Protein AF-A0A383DLW9-F1 (afdb_monomer)

Organism: NCBI:txid408172

Secondary structure (DSSP, 8-state):
----PPPPEEEEEEESS---STT-HHHHHHHHTTPEEEEEEE--HHHHTSTT--HHHHHHHHHHHHHHHHHSPTT---EEESS-HHHHHHHHTTTSEEEEEEEEPP---HHHHHHHHHHHHHHHTTTPEEEEEP-TTPPTT-S--TTHHHHHHHHHHSPP----GGGSEE--GGGSHHHHHH---HHHHHHHHHHHHTT--TTTT-----PPP---

Structure (mmCIF, N/CA/C/O backbone):
data_AF-A0A383DLW9-F1
#
_entry.id   AF-A0A383DLW9-F1
#
loop_
_atom_site.group_PDB
_atom_site.id
_atom_site.type_symbol
_atom_site.label_atom_id
_at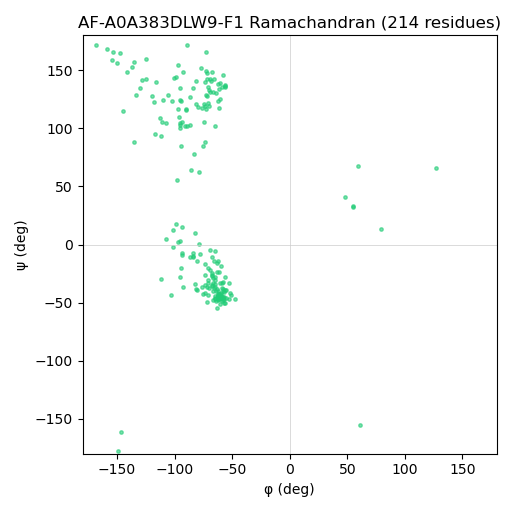om_site.label_alt_id
_atom_site.label_comp_id
_atom_site.label_asym_id
_atom_site.label_entity_id
_atom_site.label_seq_id
_atom_site.pdbx_PDB_ins_code
_atom_site.Cartn_x
_atom_site.Cartn_y
_atom_site.Cartn_z
_atom_site.occupancy
_atom_site.B_iso_or_equiv
_atom_site.auth_seq_id
_atom_site.auth_comp_id
_atom_site.auth_asym_id
_atom_site.auth_atom_id
_atom_site.pdbx_PDB_model_num
ATOM 1 N N . MET A 1 1 ? -1.779 -1.113 37.427 1.00 40.56 1 MET A N 1
ATOM 2 C CA . MET A 1 1 ? -1.472 -1.668 36.094 1.00 40.56 1 MET A CA 1
ATOM 3 C C . MET A 1 1 ? -2.713 -1.484 35.243 1.00 40.56 1 MET A C 1
ATOM 5 O O . MET A 1 1 ? -3.714 -2.126 35.525 1.00 40.56 1 MET A O 1
ATOM 9 N N . VAL A 1 2 ? -2.697 -0.532 34.311 1.00 44.38 2 VAL A N 1
ATOM 10 C CA . VAL A 1 2 ? -3.762 -0.416 33.305 1.00 44.38 2 VAL A CA 1
ATOM 11 C C . VAL A 1 2 ? -3.560 -1.592 32.345 1.00 44.38 2 VAL A C 1
ATOM 13 O O . VAL A 1 2 ? -2.418 -1.791 31.930 1.00 44.38 2 VAL A O 1
ATOM 16 N N . PRO A 1 3 ? -4.577 -2.418 32.050 1.00 47.62 3 PRO A N 1
ATOM 17 C CA . PRO A 1 3 ? -4.428 -3.446 31.033 1.00 47.62 3 PRO A CA 1
ATOM 18 C C . PRO A 1 3 ? -4.128 -2.749 29.706 1.00 47.62 3 PRO A C 1
ATOM 20 O O . PRO A 1 3 ? -4.918 -1.932 29.234 1.00 47.62 3 PRO A O 1
ATOM 23 N N . ASP A 1 4 ? -2.949 -3.028 29.157 1.00 62.44 4 ASP A N 1
ATOM 24 C CA . ASP A 1 4 ? -2.534 -2.552 27.844 1.00 62.44 4 ASP A CA 1
ATOM 25 C C . ASP A 1 4 ? -3.482 -3.217 26.840 1.00 62.44 4 ASP A C 1
ATOM 27 O O . ASP A 1 4 ? -3.421 -4.428 26.614 1.00 62.44 4 ASP A O 1
ATOM 31 N N . ASN A 1 5 ? -4.472 -2.465 26.357 1.00 65.25 5 ASN A N 1
ATOM 32 C CA . ASN A 1 5 ? -5.474 -3.010 25.452 1.00 65.25 5 ASN A CA 1
ATOM 33 C C . ASN A 1 5 ? -4.741 -3.474 24.181 1.00 65.25 5 ASN A C 1
ATOM 35 O O . ASN A 1 5 ? -4.023 -2.663 23.584 1.00 65.25 5 ASN A O 1
ATOM 39 N N . PRO A 1 6 ? -4.851 -4.750 23.768 1.00 84.50 6 PRO A N 1
ATOM 40 C CA . PRO A 1 6 ? -4.074 -5.250 22.644 1.00 84.50 6 PRO A CA 1
ATOM 41 C C . PRO A 1 6 ? -4.416 -4.458 21.381 1.00 84.50 6 PRO A C 1
ATOM 43 O O . PRO A 1 6 ? -5.581 -4.332 20.998 1.00 84.50 6 PRO A O 1
ATOM 46 N N . LYS A 1 7 ? -3.383 -3.901 20.740 1.00 93.19 7 LYS A N 1
ATO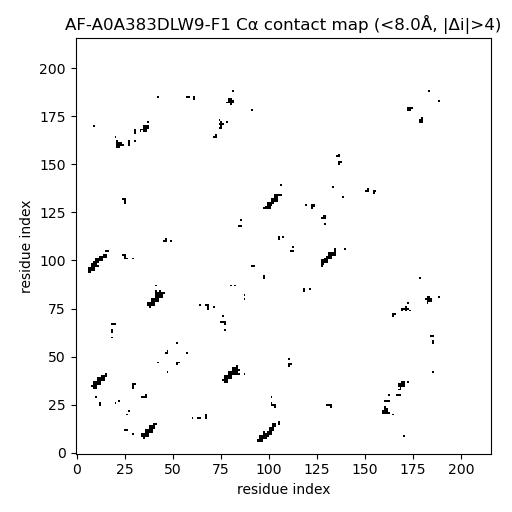M 47 C CA . LYS A 1 7 ? -3.534 -3.118 19.510 1.00 93.19 7 LYS A CA 1
ATOM 48 C C . LYS A 1 7 ? -4.190 -3.976 18.423 1.00 93.19 7 LYS A C 1
ATOM 50 O O . LYS A 1 7 ? -3.737 -5.110 18.221 1.00 93.19 7 LYS A O 1
ATOM 55 N N . PRO A 1 8 ? -5.180 -3.447 17.681 1.00 94.56 8 PRO A N 1
ATOM 56 C CA . PRO A 1 8 ? -5.823 -4.187 16.604 1.00 94.56 8 PRO A CA 1
ATOM 57 C C . PRO A 1 8 ? -4.791 -4.663 15.579 1.00 94.56 8 PRO A C 1
ATOM 59 O O . PRO A 1 8 ? -3.877 -3.924 15.201 1.00 94.56 8 PRO A O 1
ATOM 62 N N . SER A 1 9 ? -4.918 -5.921 15.158 1.00 97.44 9 SER A N 1
ATOM 63 C CA . SER A 1 9 ? -4.012 -6.521 14.181 1.00 97.44 9 SER A CA 1
ATOM 64 C C . SER A 1 9 ? -4.443 -6.182 12.760 1.00 97.44 9 SER A C 1
ATOM 66 O O . SER A 1 9 ? -5.634 -6.261 12.450 1.00 97.44 9 SER A O 1
ATOM 68 N N . ILE A 1 10 ? -3.481 -5.800 11.918 1.00 98.25 10 ILE A N 1
ATOM 69 C CA . ILE A 1 10 ? -3.711 -5.358 10.540 1.00 98.25 10 ILE A CA 1
ATOM 70 C C . ILE A 1 10 ? -2.692 -5.961 9.572 1.00 98.25 10 ILE A C 1
ATOM 72 O O . ILE A 1 10 ? -1.538 -6.206 9.928 1.00 98.25 10 ILE A O 1
ATOM 76 N N . THR A 1 11 ? -3.108 -6.101 8.319 1.00 98.75 11 THR A N 1
ATOM 77 C CA . THR A 1 11 ? -2.236 -6.287 7.164 1.00 98.75 11 THR A CA 1
ATOM 78 C C . THR A 1 11 ? -2.194 -5.002 6.355 1.00 98.75 11 THR A C 1
ATOM 80 O O . THR A 1 11 ? -3.231 -4.438 6.002 1.00 98.75 11 THR A O 1
ATOM 83 N N . ILE A 1 12 ? -0.984 -4.542 6.058 1.00 98.81 12 ILE A N 1
ATOM 84 C CA . ILE A 1 12 ? -0.783 -3.375 5.203 1.00 98.81 12 ILE A CA 1
ATOM 85 C C . ILE A 1 12 ? -0.754 -3.833 3.748 1.00 98.81 12 ILE A C 1
ATOM 87 O O . ILE A 1 12 ? 0.044 -4.703 3.396 1.00 98.81 12 ILE A O 1
ATOM 91 N N . ILE A 1 13 ? -1.584 -3.222 2.904 1.00 98.69 13 ILE A N 1
ATOM 92 C CA . ILE A 1 13 ? -1.430 -3.292 1.448 1.00 98.69 13 ILE A CA 1
ATOM 93 C C . ILE A 1 13 ? -0.567 -2.105 1.044 1.00 98.69 13 ILE A C 1
ATOM 95 O O . ILE A 1 13 ? -1.032 -0.967 1.030 1.00 98.69 13 ILE A O 1
ATOM 99 N N . TRP A 1 14 ? 0.711 -2.370 0.789 1.00 98.56 14 TRP A N 1
ATOM 100 C CA . TRP A 1 14 ? 1.679 -1.351 0.410 1.00 98.56 14 TRP A CA 1
ATOM 101 C C . TRP A 1 14 ? 1.650 -1.149 -1.104 1.00 98.56 14 TRP A C 1
ATOM 103 O O . TRP A 1 14 ? 2.203 -1.942 -1.874 1.00 98.56 14 TRP A O 1
ATOM 113 N N . PHE A 1 15 ? 1.001 -0.065 -1.521 1.00 98.00 15 PHE A N 1
ATOM 114 C CA . PHE A 1 15 ? 1.040 0.409 -2.894 1.00 98.00 15 PHE A CA 1
ATOM 115 C C . PHE A 1 15 ? 2.403 1.060 -3.143 1.00 98.00 15 PHE A C 1
ATOM 117 O O . PHE A 1 15 ? 2.791 2.005 -2.462 1.00 98.00 15 PHE A O 1
ATOM 124 N N . LYS A 1 16 ? 3.141 0.528 -4.119 1.00 94.50 16 LYS A N 1
ATOM 125 C CA . LYS A 1 16 ? 4.386 1.120 -4.651 1.00 94.50 16 LYS A CA 1
ATOM 126 C C . LYS A 1 16 ? 4.130 1.786 -6.001 1.00 94.50 16 LYS A C 1
ATOM 128 O O . LYS A 1 16 ? 4.607 2.876 -6.296 1.00 94.50 16 LYS A O 1
ATOM 133 N N . ARG A 1 17 ? 3.359 1.069 -6.817 1.00 87.81 17 ARG A N 1
ATOM 134 C CA . ARG A 1 17 ? 2.827 1.399 -8.140 1.00 87.81 17 ARG A CA 1
ATOM 135 C C . ARG A 1 17 ? 1.493 0.666 -8.282 1.00 87.81 17 ARG A C 1
ATOM 137 O O . ARG A 1 17 ? 1.105 -0.056 -7.366 1.00 87.81 17 ARG A O 1
ATOM 144 N N . ASP A 1 18 ? 0.873 0.797 -9.452 1.00 89.31 18 ASP A N 1
ATOM 145 C CA . ASP A 1 18 ? -0.326 0.042 -9.828 1.00 89.31 18 ASP A CA 1
ATOM 146 C C . ASP A 1 18 ? -1.500 0.287 -8.878 1.00 89.31 18 ASP A C 1
ATOM 148 O O . ASP A 1 18 ? -1.932 -0.565 -8.105 1.00 89.31 18 ASP A O 1
ATOM 152 N N . PHE A 1 19 ? -1.996 1.517 -8.927 1.00 93.31 19 PHE A N 1
ATOM 153 C CA . PHE A 1 19 ? -3.162 1.936 -8.175 1.00 93.31 19 PHE A CA 1
ATOM 154 C C . PHE A 1 19 ? -4.425 1.380 -8.842 1.00 93.31 19 PHE A C 1
ATOM 156 O O . PHE A 1 19 ? -5.103 2.074 -9.596 1.00 93.31 19 PHE A O 1
ATOM 163 N N . ARG A 1 20 ? -4.774 0.138 -8.498 1.00 94.31 20 ARG A N 1
ATOM 164 C CA . ARG A 1 20 ? -6.050 -0.488 -8.857 1.00 94.31 20 ARG A CA 1
ATOM 165 C C . ARG A 1 20 ? -6.603 -1.350 -7.726 1.00 94.31 20 ARG A C 1
ATOM 167 O O . ARG A 1 20 ? -5.858 -1.949 -6.958 1.00 94.31 20 ARG A O 1
ATOM 174 N N . LEU A 1 21 ? -7.931 -1.425 -7.649 1.00 94.88 21 LEU A N 1
ATOM 175 C CA . LEU A 1 21 ? -8.648 -2.305 -6.715 1.00 94.88 21 LEU A CA 1
ATOM 176 C C . LEU A 1 21 ? -9.047 -3.645 -7.350 1.00 94.88 21 LEU A C 1
ATOM 178 O O . LEU A 1 21 ? -9.178 -4.645 -6.649 1.00 94.88 21 LEU A O 1
ATOM 182 N N . ARG A 1 22 ? -9.246 -3.652 -8.672 1.00 94.12 22 ARG A N 1
ATOM 183 C CA . ARG A 1 22 ? -9.616 -4.828 -9.469 1.00 94.12 22 ARG A CA 1
ATOM 184 C C . ARG A 1 22 ? -8.377 -5.511 -10.013 1.00 94.12 22 ARG A C 1
ATOM 186 O O . ARG A 1 22 ? -7.390 -4.836 -10.308 1.00 94.12 22 ARG A O 1
ATOM 193 N N . ASP A 1 23 ? -8.455 -6.828 -10.166 1.00 94.75 23 ASP A N 1
ATOM 194 C CA . ASP A 1 23 ? -7.323 -7.662 -10.576 1.00 94.75 23 ASP A CA 1
ATOM 195 C C . ASP A 1 23 ? -6.031 -7.361 -9.781 1.00 94.75 23 ASP A C 1
ATOM 197 O O . ASP A 1 23 ? -4.929 -7.276 -10.322 1.00 94.75 23 ASP A O 1
ATOM 201 N N . HIS A 1 24 ? -6.172 -7.153 -8.469 1.00 96.19 24 HIS A N 1
ATOM 202 C CA . HIS A 1 24 ? -5.063 -6.789 -7.592 1.00 96.19 24 HIS A CA 1
ATOM 203 C C . HIS A 1 24 ? -4.745 -7.931 -6.621 1.00 96.19 24 HIS A C 1
ATOM 205 O O . HIS A 1 24 ? -5.331 -8.034 -5.545 1.00 96.19 24 HIS A O 1
ATOM 211 N N . GLU A 1 25 ? -3.797 -8.798 -6.989 1.00 96.81 25 GLU A N 1
ATOM 212 C CA . GLU A 1 25 ? -3.508 -10.039 -6.253 1.00 96.81 25 GLU A CA 1
ATOM 213 C C . GLU A 1 25 ? -3.164 -9.823 -4.764 1.00 96.81 25 GLU A C 1
ATOM 215 O O . GLU A 1 25 ? -3.791 -10.476 -3.926 1.00 96.81 25 GLU A O 1
ATOM 220 N N . PRO A 1 26 ? -2.238 -8.918 -4.377 1.00 97.75 26 PRO A N 1
ATOM 221 C CA . PRO A 1 26 ? -1.957 -8.635 -2.969 1.00 97.75 26 PRO A CA 1
ATOM 222 C C . PRO A 1 26 ? -3.213 -8.327 -2.150 1.00 97.75 26 PRO A C 1
ATOM 224 O O . PRO A 1 26 ? -3.368 -8.846 -1.042 1.00 97.75 26 PRO A O 1
ATOM 227 N N . LEU A 1 27 ? -4.116 -7.520 -2.710 1.00 97.88 27 LEU A N 1
ATOM 228 C CA . LEU A 1 27 ? -5.365 -7.131 -2.073 1.00 97.88 27 LEU A CA 1
ATOM 229 C C . LEU A 1 27 ? -6.362 -8.297 -2.034 1.00 97.88 27 LEU A C 1
ATOM 231 O O . LEU A 1 27 ? -6.856 -8.634 -0.960 1.00 97.88 27 LEU A O 1
ATOM 235 N N . PHE A 1 28 ? -6.584 -8.979 -3.160 1.00 98.00 28 PHE A N 1
ATOM 236 C CA . PHE A 1 28 ? -7.447 -10.162 -3.251 1.00 98.00 28 PHE A CA 1
ATOM 237 C C . PHE A 1 28 ? -7.068 -11.229 -2.216 1.00 98.00 28 PHE A C 1
ATOM 239 O O . PHE A 1 28 ? -7.918 -11.722 -1.477 1.00 98.00 28 PHE A O 1
ATOM 246 N N . ARG A 1 29 ? -5.773 -11.544 -2.094 1.00 98.19 29 ARG A N 1
ATOM 247 C CA . ARG A 1 29 ? -5.270 -12.548 -1.143 1.00 98.19 29 ARG A CA 1
ATOM 248 C C . ARG A 1 29 ? -5.433 -12.128 0.317 1.00 98.19 29 ARG A C 1
ATOM 250 O O . ARG A 1 29 ? -5.462 -12.995 1.190 1.00 98.19 29 ARG A O 1
ATOM 257 N N . ALA A 1 30 ? -5.479 -10.827 0.603 1.00 98.25 30 ALA A N 1
ATOM 258 C CA . ALA A 1 30 ? -5.774 -10.327 1.943 1.00 98.25 30 ALA A CA 1
ATOM 259 C C . ALA A 1 30 ? -7.260 -10.502 2.282 1.00 98.25 30 ALA A C 1
ATOM 261 O O . ALA A 1 30 ? -7.596 -10.959 3.376 1.00 98.25 30 ALA A O 1
ATOM 262 N N . VAL A 1 31 ? -8.137 -10.219 1.315 1.00 98.06 31 VAL A N 1
ATOM 263 C CA . VAL A 1 31 ? -9.589 -10.412 1.441 1.00 98.06 31 VAL A CA 1
ATOM 264 C C . VAL A 1 31 ? -9.937 -11.889 1.599 1.00 98.06 31 VAL A C 1
ATOM 266 O O . VAL A 1 31 ? -10.676 -12.246 2.515 1.00 98.06 31 VAL A O 1
ATOM 269 N N . GLU A 1 32 ? -9.346 -12.763 0.781 1.00 97.75 32 GLU A N 1
ATOM 270 C CA . GLU A 1 32 ? -9.518 -14.221 0.863 1.00 97.75 32 GLU A CA 1
ATOM 271 C C . GLU A 1 32 ? -9.124 -14.758 2.252 1.00 97.75 32 GLU A C 1
ATOM 273 O O . GLU A 1 32 ? -9.824 -15.580 2.845 1.00 97.75 32 GLU A O 1
ATOM 278 N N . ALA A 1 33 ? -8.035 -14.227 2.817 1.00 97.88 33 ALA A N 1
ATOM 279 C CA . ALA A 1 33 ? -7.550 -14.569 4.151 1.00 97.88 33 ALA A CA 1
ATOM 280 C C . ALA A 1 33 ? -8.324 -13.884 5.298 1.00 97.88 33 ALA A C 1
ATOM 282 O O . ALA A 1 33 ? -7.995 -14.108 6.464 1.00 97.88 33 ALA A O 1
ATOM 283 N N . LYS A 1 34 ? -9.344 -13.068 4.988 1.00 98.00 34 LYS A N 1
ATOM 284 C CA . LYS A 1 34 ? -10.134 -12.272 5.946 1.00 98.00 34 LYS A CA 1
ATOM 285 C C . LYS A 1 34 ? -9.274 -11.364 6.836 1.00 98.00 34 LYS A C 1
ATOM 287 O O . LYS A 1 34 ? -9.612 -11.115 7.993 1.00 98.00 34 LYS A O 1
ATOM 292 N N . GLU A 1 35 ? -8.158 -10.873 6.307 1.00 98.19 35 GLU A N 1
ATOM 293 C CA . GLU A 1 35 ? -7.247 -9.978 7.022 1.00 98.19 35 GLU A CA 1
ATOM 294 C C . GLU A 1 35 ? -7.869 -8.577 7.177 1.00 98.19 35 GLU A C 1
ATOM 296 O O . GLU A 1 35 ? -8.604 -8.121 6.304 1.00 98.19 35 GLU A O 1
ATOM 301 N N . ASN A 1 36 ? -7.558 -7.872 8.272 1.00 98.06 36 ASN A N 1
ATOM 302 C CA . ASN A 1 36 ? -7.922 -6.458 8.429 1.00 98.06 36 ASN A CA 1
ATOM 303 C C . ASN A 1 36 ? -6.973 -5.600 7.588 1.00 98.06 36 ASN A C 1
ATOM 305 O O . ASN A 1 36 ? -5.770 -5.592 7.842 1.00 98.06 36 ASN A O 1
ATOM 309 N N . ILE A 1 37 ? -7.492 -4.885 6.599 1.00 98.56 37 ILE A N 1
ATOM 310 C CA . ILE A 1 37 ? -6.708 -4.268 5.530 1.00 98.56 37 ILE A CA 1
ATOM 311 C C . ILE A 1 37 ? -6.528 -2.768 5.768 1.00 98.56 37 ILE A C 1
ATOM 313 O O . ILE A 1 37 ? -7.505 -2.022 5.841 1.00 98.56 37 ILE A O 1
ATOM 317 N N . LEU A 1 38 ? -5.271 -2.321 5.811 1.00 98.38 38 LEU A N 1
ATOM 318 C CA . LEU A 1 38 ? -4.893 -0.908 5.754 1.00 98.38 38 LEU A CA 1
ATOM 319 C C . LEU A 1 38 ? -4.148 -0.633 4.434 1.00 98.38 38 LEU A C 1
ATOM 321 O O . LEU A 1 38 ? -3.009 -1.081 4.280 1.00 98.38 38 LEU A O 1
ATOM 325 N N . PRO A 1 39 ? -4.753 0.087 3.476 1.00 98.38 39 PRO A N 1
ATOM 326 C CA . PRO A 1 39 ? -4.068 0.538 2.265 1.00 98.38 39 PRO A CA 1
ATOM 327 C C . PRO A 1 39 ? -3.084 1.670 2.587 1.00 98.38 39 PRO A C 1
ATOM 329 O O . PRO A 1 39 ? -3.467 2.650 3.226 1.00 98.38 39 PRO A O 1
ATOM 332 N N . LEU A 1 40 ? -1.829 1.548 2.152 1.00 98.69 40 LEU A N 1
ATOM 333 C CA . LEU A 1 40 ? -0.760 2.512 2.424 1.00 98.69 40 LEU A CA 1
ATOM 334 C C . LEU A 1 40 ? -0.028 2.896 1.139 1.00 98.69 40 LEU A C 1
ATOM 336 O O . LEU A 1 40 ? 0.397 2.024 0.379 1.00 98.69 40 LEU A O 1
ATOM 340 N N . PHE A 1 41 ? 0.208 4.193 0.974 1.00 98.56 41 PHE A N 1
ATOM 341 C CA . PHE A 1 41 ? 1.171 4.742 0.032 1.00 98.56 41 PHE A CA 1
ATOM 342 C C . PHE A 1 41 ? 2.106 5.726 0.749 1.00 98.56 41 PHE A C 1
ATOM 344 O O . PHE A 1 41 ? 1.680 6.482 1.625 1.00 98.56 41 PHE A O 1
ATOM 351 N N . CYS A 1 42 ? 3.387 5.721 0.387 1.00 98.25 42 CYS A N 1
ATOM 352 C CA . CYS A 1 42 ? 4.376 6.628 0.958 1.00 98.25 42 CYS A CA 1
ATOM 353 C C . CYS A 1 42 ? 4.944 7.530 -0.135 1.00 98.25 42 CYS A C 1
ATOM 355 O O . CYS A 1 42 ? 5.513 7.062 -1.120 1.00 98.25 42 CYS A O 1
ATOM 357 N N . TRP A 1 43 ? 4.812 8.836 0.067 1.00 97.50 43 TRP A N 1
ATOM 358 C CA . TRP A 1 43 ? 5.582 9.839 -0.645 1.00 97.50 43 TRP A CA 1
ATOM 359 C C . TRP A 1 43 ? 7.005 9.805 -0.073 1.00 97.50 43 TRP A C 1
ATOM 361 O O . TRP A 1 43 ? 7.304 10.465 0.916 1.00 97.50 43 TRP A O 1
ATOM 371 N N . GLU A 1 44 ? 7.857 8.952 -0.631 1.00 97.06 44 GLU A N 1
ATOM 372 C CA . GLU A 1 44 ? 9.216 8.716 -0.129 1.00 97.06 44 GLU A CA 1
ATOM 373 C C . GLU A 1 44 ? 10.158 9.844 -0.588 1.00 97.06 44 GLU A C 1
ATOM 375 O O . GLU A 1 44 ? 10.344 10.001 -1.801 1.00 97.06 44 GLU A O 1
ATOM 380 N N . PRO A 1 45 ? 10.777 10.625 0.324 1.00 96.00 45 PRO A N 1
ATOM 381 C CA . PRO A 1 45 ? 11.689 11.706 -0.056 1.00 96.00 45 PRO A CA 1
ATOM 382 C C . PRO A 1 45 ? 12.793 11.251 -1.016 1.00 96.00 45 PRO A C 1
ATOM 384 O O . PRO A 1 45 ? 13.042 11.919 -2.021 1.00 96.00 45 PRO A O 1
ATOM 387 N N . SER A 1 46 ? 13.373 10.069 -0.775 1.00 95.56 46 SER A N 1
ATOM 388 C CA . SER A 1 46 ? 14.407 9.481 -1.633 1.00 95.56 46 SER A CA 1
ATOM 389 C C . SER A 1 46 ? 13.955 9.250 -3.081 1.00 95.56 46 SER A C 1
ATOM 391 O O . SER A 1 46 ? 14.758 9.396 -4.002 1.00 95.56 46 SER A O 1
ATOM 393 N N . LEU A 1 47 ? 12.674 8.934 -3.313 1.00 94.75 47 LEU A N 1
ATOM 394 C CA . LEU A 1 47 ? 12.119 8.794 -4.661 1.00 94.75 47 LEU A CA 1
ATOM 395 C C . LEU A 1 47 ? 11.767 10.138 -5.289 1.00 94.75 47 LEU A C 1
ATOM 397 O O . LEU A 1 47 ? 11.966 10.321 -6.487 1.00 94.75 47 LEU A O 1
ATOM 401 N N . ILE A 1 48 ? 11.227 11.074 -4.508 1.00 93.56 48 ILE A N 1
ATOM 402 C CA . ILE A 1 48 ? 10.834 12.403 -5.004 1.00 93.56 48 ILE A CA 1
ATOM 403 C C . ILE A 1 48 ? 12.077 13.211 -5.419 1.00 93.56 48 ILE A C 1
ATOM 405 O O . ILE A 1 48 ? 12.000 14.089 -6.284 1.00 93.56 48 ILE A O 1
ATOM 409 N N . GLU A 1 49 ? 13.227 12.954 -4.799 1.00 92.44 49 GLU A N 1
ATOM 410 C CA . GLU A 1 49 ? 14.529 13.532 -5.154 1.00 92.44 49 GLU A CA 1
ATOM 411 C C . GLU A 1 49 ? 15.255 12.791 -6.290 1.00 92.44 49 GLU A C 1
ATOM 413 O O . GLU A 1 49 ? 16.229 13.324 -6.825 1.00 92.44 49 GLU A O 1
ATOM 418 N N . ASP A 1 50 ? 14.794 11.605 -6.703 1.00 93.50 50 ASP A N 1
ATOM 419 C CA . ASP A 1 50 ? 15.436 10.854 -7.785 1.00 93.50 50 ASP A CA 1
ATOM 420 C C . ASP A 1 50 ? 15.283 11.592 -9.135 1.00 93.50 50 ASP A C 1
ATOM 422 O O . ASP A 1 50 ? 14.169 11.969 -9.512 1.00 93.50 50 ASP A O 1
ATOM 426 N N . PRO A 1 51 ? 16.369 11.776 -9.913 1.00 92.06 51 PRO A N 1
ATOM 427 C CA . PRO A 1 51 ? 16.350 12.556 -11.155 1.00 92.06 51 PRO A CA 1
ATOM 428 C C . PRO A 1 51 ? 15.501 11.946 -12.280 1.00 92.06 51 PRO A C 1
ATOM 430 O O . PRO A 1 51 ? 15.224 12.624 -13.269 1.00 92.06 51 PRO A O 1
ATOM 433 N N . HIS A 1 52 ? 15.095 10.678 -12.170 1.00 92.44 52 HIS A N 1
ATOM 434 C CA . HIS A 1 52 ? 14.187 10.045 -13.131 1.00 92.44 52 HIS A CA 1
ATOM 435 C C . HIS A 1 52 ? 12.711 10.347 -12.826 1.00 92.44 52 HIS A C 1
ATOM 437 O O . HIS A 1 52 ? 11.837 10.031 -13.639 1.00 92.44 52 HIS A O 1
ATOM 443 N N . MET A 1 53 ? 12.419 10.942 -11.666 1.00 89.69 53 MET A N 1
ATOM 444 C CA . MET A 1 53 ? 11.076 11.320 -11.245 1.00 89.69 53 MET A CA 1
ATOM 445 C C . MET A 1 53 ? 10.837 12.815 -11.476 1.00 89.69 53 MET A C 1
ATOM 447 O O . MET A 1 53 ? 11.716 13.651 -11.305 1.00 89.69 53 MET A O 1
ATOM 451 N N . ASP A 1 54 ? 9.616 13.160 -11.878 1.00 90.38 54 ASP A N 1
ATOM 452 C CA . ASP A 1 54 ? 9.220 14.519 -12.245 1.00 90.38 54 ASP A CA 1
ATOM 453 C C . ASP A 1 54 ? 7.869 14.827 -11.604 1.00 90.38 54 ASP A C 1
ATOM 455 O O . ASP A 1 54 ? 7.083 13.920 -11.315 1.00 90.38 54 ASP A O 1
ATOM 459 N N . VAL A 1 55 ? 7.565 16.113 -11.427 1.00 90.81 55 VAL A N 1
ATOM 460 C CA . VAL A 1 55 ? 6.297 16.575 -10.846 1.00 90.81 55 VAL A CA 1
ATOM 461 C C . VAL A 1 55 ? 5.072 15.989 -11.560 1.00 90.81 55 VAL A C 1
ATOM 463 O O . VAL A 1 55 ? 4.063 15.702 -10.918 1.00 90.81 55 VAL A O 1
ATOM 466 N N . ARG A 1 56 ? 5.148 15.749 -12.877 1.00 93.06 56 ARG A N 1
ATOM 467 C CA . ARG A 1 56 ? 4.049 15.135 -13.640 1.00 93.06 56 ARG A CA 1
ATOM 468 C C . ARG A 1 56 ? 3.781 13.693 -13.217 1.00 93.06 56 ARG A C 1
ATOM 470 O O . ARG A 1 56 ? 2.618 13.305 -13.147 1.00 93.06 56 ARG A O 1
ATOM 477 N N . HIS A 1 57 ? 4.824 12.922 -12.900 1.00 93.12 57 HIS A N 1
ATOM 478 C CA . HIS A 1 57 ? 4.669 11.552 -12.406 1.00 93.12 57 HIS A CA 1
ATOM 479 C C . HIS A 1 57 ? 3.911 11.543 -11.076 1.00 93.12 57 HIS A C 1
ATOM 481 O O . HIS A 1 57 ? 2.979 10.765 -10.898 1.00 93.12 57 HIS A O 1
ATOM 487 N N . TRP A 1 58 ? 4.254 12.456 -10.169 1.00 94.62 58 TRP A N 1
ATOM 488 C CA . TRP A 1 58 ? 3.623 12.533 -8.854 1.00 94.62 58 TRP A CA 1
ATOM 489 C C . TRP A 1 58 ? 2.188 13.053 -8.892 1.00 94.62 58 TRP A C 1
ATOM 491 O O . TRP A 1 58 ? 1.330 12.526 -8.189 1.00 94.62 58 TRP A O 1
ATOM 501 N N . ARG A 1 59 ? 1.889 14.006 -9.782 1.00 94.69 59 ARG A N 1
ATOM 502 C CA . ARG A 1 59 ? 0.504 14.427 -10.047 1.00 94.69 59 ARG A CA 1
ATOM 503 C C . ARG A 1 59 ? -0.362 13.269 -10.539 1.00 94.69 59 ARG A C 1
ATOM 505 O O . ARG A 1 59 ? -1.488 13.126 -10.077 1.00 94.69 59 ARG A O 1
ATOM 512 N N . PHE A 1 60 ? 0.162 12.425 -11.429 1.00 95.56 60 PHE A N 1
ATOM 513 C CA . PHE A 1 60 ? -0.560 11.238 -11.893 1.00 95.56 60 PHE A CA 1
ATOM 514 C C . PHE A 1 60 ? -0.813 10.237 -10.754 1.00 95.56 60 PHE A C 1
ATOM 516 O O . PHE A 1 60 ? -1.903 9.677 -10.648 1.00 95.56 60 PHE A O 1
ATOM 523 N N . VAL A 1 61 ? 0.169 10.045 -9.868 1.00 96.75 61 VAL A N 1
ATOM 524 C CA . VAL A 1 61 ? 0.004 9.211 -8.668 1.00 96.75 61 VAL A CA 1
ATOM 525 C C . VAL A 1 61 ? -1.092 9.766 -7.755 1.00 96.75 61 VAL A C 1
ATOM 527 O O . VAL A 1 61 ? -1.972 9.007 -7.362 1.00 96.75 61 VAL A O 1
ATOM 530 N N . GLN A 1 62 ? -1.099 11.074 -7.476 1.00 96.94 62 GLN A N 1
ATOM 531 C CA . GLN A 1 62 ? -2.141 11.705 -6.657 1.00 96.94 62 GLN A CA 1
ATOM 532 C C . GLN A 1 62 ? -3.534 11.497 -7.266 1.00 96.94 62 GLN A C 1
ATOM 534 O O . GLN A 1 62 ? -4.431 11.019 -6.581 1.00 96.94 62 GLN A O 1
ATOM 539 N N . GLN A 1 63 ? -3.692 11.752 -8.568 1.00 96.62 63 GLN A N 1
ATOM 540 C CA . GLN A 1 63 ? -4.959 11.527 -9.276 1.00 96.62 63 GLN A CA 1
ATOM 541 C C . GLN A 1 63 ? -5.421 10.065 -9.199 1.00 96.62 63 GLN A C 1
ATOM 543 O O . GLN A 1 63 ? -6.612 9.800 -9.063 1.00 96.62 63 GLN A O 1
ATOM 548 N N . SER A 1 64 ? -4.484 9.114 -9.254 1.00 97.69 64 SER A N 1
ATOM 549 C CA . SER A 1 64 ? -4.794 7.684 -9.133 1.00 97.69 64 SER A CA 1
ATOM 550 C C . SER A 1 64 ? -5.236 7.308 -7.713 1.00 97.69 64 SER A C 1
ATOM 552 O O . SER A 1 64 ? -6.131 6.484 -7.536 1.00 97.69 64 SER A O 1
ATOM 554 N N . ILE A 1 65 ? -4.631 7.920 -6.691 1.00 97.38 65 ILE A N 1
ATOM 555 C CA . ILE A 1 65 ? -5.038 7.753 -5.289 1.00 97.38 65 ILE A CA 1
ATOM 556 C C . ILE A 1 65 ? -6.449 8.309 -5.075 1.00 97.38 65 ILE A C 1
ATOM 558 O O . ILE A 1 65 ? -7.269 7.650 -4.436 1.00 97.38 65 ILE A O 1
ATOM 562 N N . ASP A 1 66 ? -6.744 9.485 -5.630 1.00 97.06 66 ASP A N 1
ATOM 563 C CA . ASP A 1 66 ? -8.071 10.101 -5.550 1.00 97.06 66 ASP A CA 1
ATOM 564 C C . ASP A 1 66 ? -9.134 9.219 -6.227 1.00 97.06 66 ASP A C 1
ATOM 566 O O . ASP A 1 66 ? -10.202 8.988 -5.658 1.00 97.06 66 ASP A O 1
ATOM 570 N N . ASP A 1 67 ? -8.822 8.656 -7.399 1.00 97.00 67 ASP A N 1
ATOM 571 C CA . ASP A 1 67 ? -9.708 7.734 -8.120 1.00 97.00 67 ASP A CA 1
ATOM 572 C C . ASP A 1 67 ? -9.998 6.447 -7.330 1.00 97.00 67 ASP A C 1
ATOM 574 O O . ASP A 1 67 ? -11.159 6.044 -7.215 1.00 97.00 67 ASP A O 1
ATOM 578 N N . ILE A 1 68 ? -8.981 5.829 -6.713 1.00 96.25 68 ILE A N 1
ATOM 579 C CA . ILE A 1 68 ? -9.202 4.679 -5.822 1.00 96.25 68 ILE A CA 1
ATOM 580 C C . ILE A 1 68 ? -10.056 5.071 -4.621 1.00 96.25 68 ILE A C 1
ATOM 582 O O . ILE A 1 68 ? -10.981 4.342 -4.261 1.00 96.25 68 ILE A O 1
ATOM 586 N N . ASN A 1 69 ? -9.744 6.192 -3.971 1.00 96.62 69 ASN A N 1
ATOM 587 C CA . ASN A 1 69 ? -10.463 6.623 -2.777 1.00 96.62 69 ASN A CA 1
ATOM 588 C C . ASN A 1 69 ? -11.953 6.861 -3.064 1.00 96.62 69 ASN A C 1
ATOM 590 O O . ASN A 1 69 ? -12.778 6.567 -2.205 1.00 96.62 69 ASN A O 1
ATOM 594 N N . ASN A 1 70 ? -12.306 7.312 -4.272 1.00 96.44 70 AS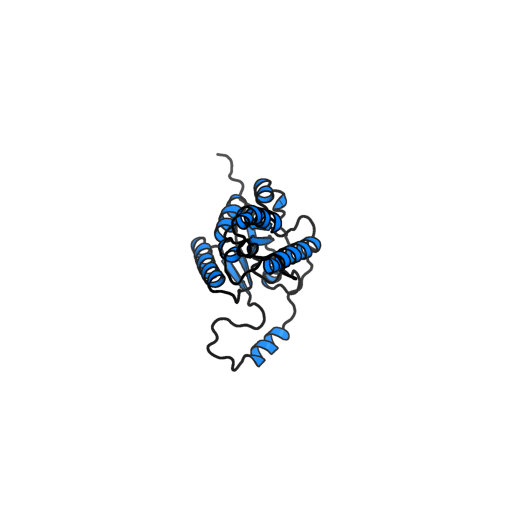N A N 1
ATOM 595 C CA . ASN A 1 70 ? -13.700 7.450 -4.708 1.00 96.44 70 ASN A CA 1
ATOM 596 C C . ASN A 1 70 ? -14.419 6.105 -4.921 1.00 96.44 70 ASN A C 1
ATOM 598 O O . ASN A 1 70 ? -15.648 6.060 -4.907 1.00 96.44 70 ASN A O 1
ATOM 602 N N . GLN A 1 71 ? -13.677 5.016 -5.133 1.00 95.94 71 GLN A N 1
ATOM 603 C CA . GLN A 1 71 ? -14.218 3.665 -5.330 1.00 95.94 71 GLN A CA 1
ATOM 604 C C . GLN A 1 71 ? -14.284 2.845 -4.032 1.00 95.94 71 GLN A C 1
ATOM 606 O O . GLN A 1 71 ? -15.021 1.860 -3.965 1.00 95.94 71 GLN A O 1
ATOM 611 N N . LEU A 1 72 ? -13.515 3.220 -3.008 1.00 96.19 72 LEU A N 1
ATOM 612 C CA . LEU A 1 72 ? -13.502 2.539 -1.715 1.00 96.19 72 LEU A CA 1
ATOM 613 C C . LEU A 1 72 ? -14.774 2.849 -0.897 1.00 96.19 72 LEU A C 1
ATOM 615 O O . LEU A 1 72 ? -15.229 3.994 -0.863 1.00 96.19 72 LEU A O 1
ATOM 619 N N . PRO A 1 73 ? -15.353 1.859 -0.189 1.00 94.88 73 PRO A N 1
ATOM 620 C CA . PRO A 1 73 ? -16.492 2.106 0.689 1.00 94.88 73 PRO A CA 1
ATOM 621 C C . PRO A 1 73 ? -16.051 2.883 1.935 1.00 94.88 73 PRO A C 1
ATOM 623 O O . PRO A 1 73 ? -15.058 2.540 2.573 1.00 94.88 73 PRO A O 1
ATOM 626 N N . ALA A 1 74 ? -16.811 3.899 2.345 1.00 90.69 74 ALA A N 1
ATOM 627 C CA . ALA A 1 74 ? -16.505 4.638 3.569 1.00 90.69 74 ALA A CA 1
ATOM 628 C C . ALA A 1 74 ? -16.529 3.708 4.810 1.00 90.69 74 ALA A C 1
ATOM 630 O O . ALA A 1 74 ? -17.435 2.879 4.925 1.00 90.69 74 ALA A O 1
ATOM 631 N N . PRO A 1 75 ? -15.586 3.842 5.768 1.00 89.38 75 PRO A N 1
ATOM 632 C CA . PRO A 1 75 ? -14.551 4.878 5.881 1.00 89.38 75 PRO A CA 1
ATOM 633 C C . PRO A 1 75 ? -13.192 4.497 5.254 1.00 89.38 75 PRO A C 1
ATOM 635 O O . PRO A 1 75 ? -12.182 5.119 5.584 1.00 89.38 75 PRO A O 1
ATOM 638 N N . ALA A 1 76 ? -13.130 3.460 4.415 1.00 94.31 76 ALA A N 1
ATOM 639 C CA . ALA A 1 76 ? -11.887 2.984 3.820 1.00 94.31 76 ALA A CA 1
ATOM 640 C C . ALA A 1 76 ? -11.272 4.038 2.893 1.00 94.31 76 ALA A C 1
ATOM 642 O O . ALA A 1 76 ? -11.945 4.595 2.031 1.00 94.31 76 ALA A O 1
ATOM 643 N N . ARG A 1 77 ? -9.978 4.298 3.080 1.00 96.06 77 ARG A N 1
ATOM 644 C CA . ARG A 1 77 ? -9.177 5.234 2.282 1.00 96.06 77 ARG A CA 1
ATOM 645 C C . ARG A 1 77 ? -7.730 4.750 2.244 1.00 96.06 77 ARG A C 1
ATOM 647 O O . ARG A 1 77 ? -7.293 4.043 3.157 1.00 96.06 77 ARG A O 1
ATOM 654 N N . ILE A 1 78 ? -6.976 5.153 1.228 1.00 97.88 78 ILE A N 1
ATOM 655 C CA . ILE A 1 78 ? -5.520 5.006 1.216 1.00 97.88 78 ILE A CA 1
ATOM 656 C C . ILE A 1 78 ? -4.917 5.985 2.217 1.00 97.88 78 ILE A C 1
ATOM 658 O O . ILE A 1 78 ? -5.117 7.189 2.096 1.00 97.88 78 ILE A O 1
ATOM 662 N N . LEU A 1 79 ? -4.165 5.467 3.189 1.00 98.44 79 LEU A N 1
ATOM 663 C CA . LEU A 1 79 ? -3.313 6.289 4.038 1.00 98.44 79 LEU A CA 1
ATOM 664 C C . LEU A 1 79 ? -2.099 6.734 3.220 1.00 98.44 79 LEU A C 1
ATOM 666 O O . LEU A 1 79 ? -1.321 5.892 2.769 1.00 98.44 79 LEU A O 1
ATOM 670 N N . THR A 1 80 ? -1.924 8.040 3.049 1.00 98.31 80 THR A N 1
ATOM 671 C CA . THR A 1 80 ? -0.762 8.625 2.376 1.00 98.31 80 THR A CA 1
ATOM 672 C C . THR A 1 80 ? 0.127 9.351 3.380 1.00 98.31 80 THR A C 1
ATOM 674 O O . THR A 1 80 ? -0.329 10.238 4.097 1.00 98.31 80 THR A O 1
ATOM 677 N N . LEU A 1 81 ? 1.408 8.984 3.452 1.00 98.38 81 LEU A N 1
ATOM 678 C CA . LEU A 1 81 ? 2.376 9.590 4.379 1.00 98.38 81 LEU A CA 1
ATOM 679 C C . LEU A 1 81 ? 3.591 10.128 3.623 1.00 98.38 81 LEU A C 1
ATOM 681 O O . LEU A 1 81 ? 4.056 9.492 2.683 1.00 98.38 81 LEU A O 1
ATOM 685 N N . HIS A 1 82 ? 4.128 11.272 4.052 1.00 97.88 82 HIS A N 1
ATOM 686 C CA . HIS A 1 82 ? 5.389 11.817 3.538 1.00 97.88 82 HIS A CA 1
ATOM 687 C C . HIS A 1 82 ? 6.558 11.389 4.432 1.00 97.88 82 HIS A C 1
ATOM 689 O O . HIS A 1 82 ? 6.929 12.086 5.376 1.00 97.88 82 HIS A O 1
ATOM 695 N N . CYS A 1 83 ? 7.085 10.194 4.176 1.00 97.88 83 CYS A N 1
ATOM 696 C CA . CYS A 1 83 ? 8.261 9.628 4.832 1.00 97.88 83 CYS A CA 1
ATOM 697 C C . CYS A 1 83 ? 8.735 8.378 4.080 1.00 97.88 83 CYS A C 1
ATOM 699 O O . CYS A 1 83 ? 8.048 7.868 3.195 1.00 97.88 83 CYS A O 1
ATOM 701 N N . GLU A 1 84 ? 9.901 7.858 4.460 1.00 98.31 84 GLU A N 1
ATOM 702 C CA . GLU A 1 84 ? 10.334 6.538 4.009 1.00 98.31 84 GLU A CA 1
ATOM 703 C C . GLU A 1 84 ? 9.413 5.448 4.579 1.00 98.31 84 GLU A C 1
ATOM 705 O O . GLU A 1 84 ? 8.984 5.505 5.737 1.00 98.31 84 GLU A O 1
ATOM 710 N N . VAL A 1 85 ? 9.125 4.412 3.791 1.00 98.50 85 VAL A N 1
ATOM 711 C CA . VAL A 1 85 ? 8.127 3.385 4.147 1.00 98.50 85 VAL A CA 1
ATOM 712 C C . VAL A 1 85 ? 8.427 2.660 5.470 1.00 98.50 85 VAL A C 1
ATOM 714 O O . VAL A 1 85 ? 7.517 2.308 6.223 1.00 98.50 85 VAL A O 1
ATOM 717 N N . ILE A 1 86 ? 9.703 2.481 5.823 1.00 98.69 86 ILE A N 1
ATOM 718 C CA . ILE A 1 86 ? 10.092 1.903 7.117 1.00 98.69 86 ILE A CA 1
ATOM 719 C C . ILE A 1 86 ? 9.629 2.795 8.278 1.00 98.69 86 ILE A C 1
ATOM 721 O O . ILE A 1 86 ? 9.195 2.289 9.317 1.00 98.69 86 ILE A O 1
ATOM 725 N N . ASP A 1 87 ? 9.707 4.114 8.121 1.00 98.62 87 ASP A N 1
ATOM 726 C CA . ASP A 1 87 ? 9.251 5.061 9.134 1.00 98.62 87 ASP A CA 1
ATOM 727 C C . ASP A 1 87 ? 7.724 5.122 9.192 1.00 98.62 87 ASP A C 1
ATOM 729 O O . ASP A 1 87 ? 7.170 5.168 10.294 1.00 98.62 87 ASP A O 1
ATOM 733 N N . ALA A 1 88 ? 7.039 4.978 8.053 1.00 98.69 88 ALA A N 1
ATOM 734 C CA . ALA A 1 88 ? 5.595 4.751 8.025 1.00 98.69 88 ALA A CA 1
ATOM 735 C C . ALA A 1 88 ? 5.202 3.499 8.830 1.00 98.69 88 ALA A C 1
ATOM 737 O O . ALA A 1 88 ? 4.322 3.571 9.689 1.00 98.69 88 ALA A O 1
ATOM 738 N N . PHE A 1 89 ? 5.892 2.365 8.650 1.00 98.69 89 PHE A N 1
ATOM 739 C CA . PHE A 1 89 ? 5.627 1.153 9.437 1.00 98.69 89 PHE A CA 1
ATOM 740 C C . PHE A 1 89 ? 5.856 1.364 10.934 1.00 98.69 89 PHE A C 1
ATOM 742 O O . PHE A 1 89 ? 5.017 0.959 11.741 1.00 98.69 89 PHE A O 1
ATOM 749 N N . LYS A 1 90 ? 6.950 2.030 11.330 1.00 98.44 90 LYS A N 1
ATOM 750 C CA . LYS A 1 90 ? 7.203 2.369 12.743 1.00 98.44 90 LYS A CA 1
ATOM 751 C C . LYS A 1 90 ? 6.086 3.241 13.316 1.00 98.44 90 LYS A C 1
ATOM 753 O O . LYS A 1 90 ? 5.648 3.006 14.441 1.00 98.44 90 LYS A O 1
ATOM 758 N N . PHE A 1 91 ? 5.633 4.234 12.555 1.00 98.31 91 PHE A N 1
ATOM 759 C CA . PHE A 1 91 ? 4.563 5.142 12.952 1.00 98.31 91 PHE A CA 1
ATOM 760 C C . PHE A 1 91 ? 3.228 4.407 13.133 1.00 98.31 91 PHE A C 1
ATOM 762 O O . PHE A 1 91 ? 2.602 4.520 14.190 1.00 98.31 91 PHE A O 1
ATOM 769 N N . ILE A 1 92 ? 2.836 3.584 12.158 1.00 98.06 92 ILE A N 1
ATOM 770 C CA . ILE A 1 92 ? 1.605 2.779 12.188 1.00 98.06 92 ILE A CA 1
ATOM 771 C C . ILE A 1 92 ? 1.640 1.764 13.344 1.00 98.06 92 ILE A C 1
ATOM 773 O O . ILE A 1 92 ? 0.650 1.609 14.062 1.00 98.06 92 ILE A O 1
ATOM 777 N N . ALA A 1 93 ? 2.793 1.137 13.605 1.00 97.19 93 ALA A N 1
ATOM 778 C CA . ALA A 1 93 ? 2.977 0.168 14.691 1.00 97.19 93 ALA A CA 1
ATOM 779 C C . ALA A 1 93 ? 2.764 0.757 16.103 1.00 97.19 93 ALA A C 1
ATOM 781 O O . ALA A 1 93 ? 2.602 0.025 17.088 1.00 97.19 93 ALA A O 1
ATOM 782 N N . ARG A 1 94 ? 2.730 2.090 16.248 1.00 96.00 94 ARG A N 1
ATOM 783 C CA . ARG A 1 94 ? 2.341 2.728 17.516 1.00 96.00 94 ARG A CA 1
ATOM 784 C C . ARG A 1 94 ? 0.865 2.508 17.846 1.00 96.00 94 ARG A C 1
ATOM 786 O O . ARG A 1 94 ? 0.542 2.455 19.027 1.00 96.00 94 ARG A O 1
ATOM 793 N N . TYR A 1 95 ? 0.014 2.322 16.839 1.00 96.19 95 TYR A N 1
ATOM 794 C CA . TYR A 1 95 ? -1.443 2.201 16.978 1.00 96.19 95 TYR A CA 1
ATOM 795 C C . TYR A 1 95 ? -1.961 0.797 16.658 1.00 96.19 95 TYR A C 1
ATOM 797 O O . TYR A 1 95 ? -2.939 0.357 17.255 1.00 96.19 95 TYR A O 1
ATOM 805 N N . TYR A 1 96 ? -1.270 0.075 15.776 1.00 97.12 96 TYR A N 1
ATOM 806 C CA . TYR A 1 96 ? -1.677 -1.241 15.292 1.00 97.12 96 TYR A CA 1
ATOM 807 C C . TYR A 1 96 ? -0.602 -2.305 15.502 1.00 97.12 96 TYR A C 1
ATOM 809 O O . TYR A 1 96 ? 0.586 -2.001 15.612 1.00 97.12 96 TYR A O 1
ATOM 817 N N . THR A 1 97 ? -1.016 -3.570 15.492 1.00 97.75 97 THR A N 1
ATOM 818 C CA . THR A 1 97 ? -0.107 -4.715 15.363 1.00 97.75 97 THR A CA 1
ATOM 819 C C . THR A 1 97 ? -0.035 -5.120 13.892 1.00 97.75 97 THR A C 1
ATOM 821 O O . THR A 1 97 ? -0.967 -5.730 13.370 1.00 97.75 97 THR A O 1
ATOM 824 N N . ILE A 1 98 ? 1.059 -4.783 13.206 1.00 98.38 98 ILE A N 1
ATOM 825 C CA . ILE A 1 98 ? 1.252 -5.148 11.794 1.00 98.38 98 ILE A CA 1
ATOM 826 C C . ILE A 1 98 ? 1.582 -6.644 11.720 1.00 98.38 98 ILE A C 1
ATOM 828 O O . ILE A 1 98 ? 2.688 -7.049 12.070 1.00 98.38 98 ILE A O 1
ATOM 832 N N . SER A 1 99 ? 0.629 -7.470 11.286 1.00 97.69 99 SER A N 1
ATOM 833 C CA . SER A 1 99 ? 0.821 -8.920 11.139 1.00 97.69 99 SER A CA 1
ATOM 834 C C . SER A 1 99 ? 1.516 -9.288 9.832 1.00 97.69 99 SER A C 1
ATOM 836 O O . SER A 1 99 ? 2.270 -10.259 9.772 1.00 97.69 99 SER A O 1
ATOM 838 N N . ALA A 1 100 ? 1.250 -8.525 8.774 1.00 98.62 100 ALA A N 1
ATOM 839 C CA . ALA A 1 100 ? 1.832 -8.740 7.461 1.00 98.62 100 ALA A CA 1
ATOM 840 C C . ALA A 1 100 ? 1.874 -7.441 6.650 1.00 98.62 100 ALA A C 1
ATOM 842 O O . ALA A 1 100 ? 1.108 -6.504 6.885 1.00 98.62 100 ALA A O 1
ATOM 843 N N . VAL A 1 101 ? 2.752 -7.428 5.655 1.00 98.81 101 VAL A N 1
ATOM 844 C CA . VAL A 1 101 ? 2.772 -6.457 4.565 1.00 98.81 101 VAL A CA 1
ATOM 845 C C . VAL A 1 101 ? 2.603 -7.234 3.268 1.00 98.81 101 VAL A C 1
ATOM 847 O O . VAL A 1 101 ? 3.320 -8.204 3.019 1.00 98.81 101 VAL A O 1
ATOM 850 N N . ARG A 1 102 ? 1.647 -6.820 2.444 1.00 98.69 102 ARG A N 1
ATOM 851 C CA . ARG A 1 102 ? 1.417 -7.358 1.104 1.00 98.69 102 ARG A CA 1
ATOM 852 C C . ARG A 1 102 ? 1.646 -6.264 0.079 1.00 98.69 102 ARG A C 1
ATOM 854 O O . ARG A 1 102 ? 1.245 -5.124 0.290 1.00 98.69 102 ARG A O 1
ATOM 861 N N . SER A 1 103 ? 2.278 -6.613 -1.029 1.00 98.25 103 SER A N 1
ATOM 862 C CA . SER A 1 103 ? 2.527 -5.687 -2.132 1.00 98.25 103 SER A CA 1
ATOM 863 C C . SER A 1 103 ? 2.783 -6.455 -3.420 1.00 98.25 103 SER A C 1
ATOM 865 O O . SER A 1 103 ? 2.986 -7.670 -3.416 1.00 98.25 103 SER A O 1
ATOM 867 N N . TYR A 1 104 ? 2.780 -5.752 -4.545 1.00 96.88 104 TYR A N 1
ATOM 868 C CA . TYR A 1 104 ? 3.429 -6.278 -5.736 1.00 96.88 104 TYR A CA 1
ATOM 869 C C . TYR A 1 104 ? 4.942 -6.125 -5.632 1.00 96.88 104 TYR A C 1
ATOM 871 O O . TYR A 1 104 ? 5.450 -5.178 -5.036 1.00 96.88 104 TYR A O 1
ATOM 879 N N . GLN A 1 105 ? 5.669 -7.015 -6.293 1.00 94.94 105 GLN A N 1
ATOM 880 C CA . GLN A 1 105 ? 7.068 -6.795 -6.626 1.00 94.94 105 GLN A CA 1
ATOM 881 C C . GLN A 1 105 ? 7.200 -5.568 -7.541 1.00 94.94 105 GLN A C 1
ATOM 883 O O . GLN A 1 105 ? 6.486 -5.446 -8.529 1.00 94.94 105 GLN A O 1
ATOM 888 N N . GLU A 1 106 ? 8.145 -4.671 -7.263 1.00 91.56 106 GLU A N 1
ATOM 889 C CA . GLU A 1 106 ? 8.429 -3.526 -8.135 1.00 91.56 106 GLU A CA 1
ATOM 890 C C . GLU A 1 106 ? 9.584 -3.815 -9.111 1.00 91.56 106 GLU A C 1
ATOM 892 O O . GLU A 1 106 ? 10.704 -4.132 -8.716 1.00 91.56 106 GLU A O 1
ATOM 897 N N . ILE A 1 107 ? 9.366 -3.670 -10.414 1.00 88.81 107 ILE A N 1
ATOM 898 C CA . ILE A 1 107 ? 10.477 -3.635 -11.376 1.00 88.81 107 ILE A CA 1
ATOM 899 C C . ILE A 1 107 ? 10.798 -2.166 -11.624 1.00 88.81 107 ILE A C 1
ATOM 901 O O . ILE A 1 107 ? 10.075 -1.488 -12.348 1.00 88.81 107 ILE A O 1
ATOM 905 N N . GLY A 1 108 ? 11.842 -1.667 -10.964 1.00 87.94 108 GLY A N 1
ATOM 906 C CA . GLY A 1 108 ? 12.103 -0.234 -10.884 1.00 87.94 108 GLY A CA 1
ATOM 907 C C . GLY A 1 108 ? 13.580 0.142 -10.854 1.00 87.94 108 GLY A C 1
ATOM 908 O O . GLY A 1 108 ? 14.463 -0.615 -11.259 1.00 87.94 108 GLY A O 1
ATOM 909 N N . LEU A 1 109 ? 13.823 1.364 -10.390 1.00 92.88 109 LEU A N 1
ATOM 910 C CA . LEU A 1 109 ? 15.134 1.996 -10.292 1.00 92.88 109 LEU A CA 1
ATOM 911 C C . LEU A 1 109 ? 15.975 1.392 -9.160 1.00 92.88 109 LEU A C 1
ATOM 913 O O . LEU A 1 109 ? 15.455 0.751 -8.242 1.00 92.88 109 LEU A O 1
ATOM 917 N N . LYS A 1 110 ? 17.281 1.686 -9.162 1.00 94.31 110 LYS A N 1
ATOM 918 C CA . LYS A 1 110 ? 18.192 1.278 -8.081 1.00 94.31 110 LYS A CA 1
ATOM 919 C C . LYS A 1 110 ? 17.711 1.757 -6.704 1.00 94.31 110 LYS A C 1
ATOM 921 O O . LYS A 1 110 ? 17.790 0.986 -5.756 1.00 94.31 110 LYS A O 1
ATOM 926 N N . VAL A 1 111 ? 17.166 2.973 -6.606 1.00 95.62 111 VAL A N 1
ATOM 927 C CA . VAL A 1 111 ? 16.604 3.508 -5.352 1.00 95.62 111 VAL A CA 1
ATOM 928 C C . VAL A 1 111 ? 15.453 2.637 -4.825 1.00 95.62 111 VAL A C 1
ATOM 930 O O . VAL A 1 111 ? 15.489 2.211 -3.674 1.00 95.62 111 VAL A O 1
ATOM 933 N N . THR A 1 112 ? 14.513 2.234 -5.688 1.00 95.62 112 THR A N 1
ATOM 934 C CA . THR A 1 112 ? 13.388 1.353 -5.311 1.00 95.62 112 THR A CA 1
ATOM 935 C C . THR A 1 112 ? 13.846 -0.063 -4.961 1.00 95.62 112 THR A C 1
ATOM 937 O O . THR A 1 112 ? 13.306 -0.682 -4.049 1.00 95.62 112 THR A O 1
ATOM 940 N N . HIS A 1 113 ? 14.883 -0.567 -5.641 1.00 95.25 113 HIS A N 1
ATOM 941 C CA . HIS A 1 113 ? 15.472 -1.867 -5.331 1.00 95.25 113 HIS A CA 1
ATOM 942 C C . HIS A 1 113 ? 16.150 -1.870 -3.957 1.00 95.25 113 HIS A C 1
ATOM 944 O O . HIS A 1 113 ? 15.905 -2.772 -3.160 1.00 95.25 113 HIS A O 1
ATOM 950 N N . ASN A 1 114 ? 16.967 -0.853 -3.668 1.00 96.56 114 ASN A N 1
ATOM 951 C CA . ASN A 1 114 ? 17.630 -0.707 -2.374 1.00 96.56 114 ASN A CA 1
ATOM 952 C C . ASN A 1 114 ? 16.600 -0.614 -1.241 1.00 96.56 114 ASN A C 1
ATOM 954 O O . ASN A 1 114 ? 16.710 -1.342 -0.256 1.00 96.56 114 ASN A O 1
ATOM 958 N N . ARG A 1 115 ? 15.553 0.197 -1.429 1.00 97.38 115 ARG A N 1
ATOM 959 C CA . ARG A 1 115 ? 14.435 0.292 -0.487 1.00 97.38 115 ARG A CA 1
ATOM 960 C C . ARG A 1 115 ? 13.746 -1.057 -0.270 1.00 97.38 115 ARG A C 1
ATOM 962 O O . ARG A 1 115 ? 13.526 -1.434 0.876 1.00 97.38 115 ARG A O 1
ATOM 969 N N . ASP A 1 116 ? 13.417 -1.804 -1.328 1.00 97.06 116 ASP A N 1
ATOM 970 C CA . ASP A 1 116 ? 12.779 -3.127 -1.202 1.00 97.06 116 ASP A CA 1
ATOM 971 C C . ASP A 1 116 ? 13.652 -4.097 -0.370 1.00 97.06 116 ASP A C 1
ATOM 973 O O . ASP A 1 116 ? 13.130 -4.823 0.479 1.00 97.06 116 ASP A O 1
ATOM 977 N N . VAL A 1 117 ? 14.980 -4.075 -0.554 1.00 96.88 117 VAL A N 1
ATOM 978 C CA . VAL A 1 117 ? 15.933 -4.874 0.243 1.00 96.88 117 VAL A CA 1
ATOM 979 C C . VAL A 1 117 ? 15.934 -4.446 1.713 1.00 96.88 117 VAL A C 1
ATOM 981 O O . VAL A 1 117 ? 15.867 -5.292 2.609 1.00 96.88 117 VAL A O 1
ATOM 984 N N . GLU A 1 118 ? 15.991 -3.143 1.985 1.00 98.25 118 GLU A N 1
ATOM 985 C CA . GLU A 1 118 ? 15.963 -2.606 3.350 1.00 98.25 118 GLU A CA 1
ATOM 986 C C . GLU A 1 118 ? 14.650 -2.936 4.070 1.00 98.25 118 GLU A C 1
ATOM 988 O O . GLU A 1 118 ? 14.667 -3.366 5.228 1.00 98.25 118 GLU A O 1
ATOM 993 N N . VAL A 1 119 ? 13.517 -2.812 3.375 1.00 98.50 119 VAL A N 1
ATOM 994 C CA . VAL A 1 119 ? 12.187 -3.165 3.887 1.00 98.50 119 VAL A CA 1
ATOM 995 C C . VAL A 1 119 ? 12.098 -4.648 4.219 1.00 98.50 119 VAL A C 1
ATOM 997 O O . VAL A 1 119 ? 11.659 -4.997 5.316 1.00 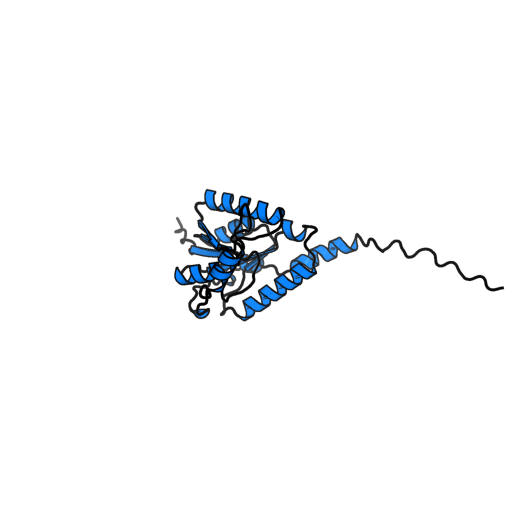98.50 119 VAL A O 1
ATOM 1000 N N . ALA A 1 120 ? 12.542 -5.526 3.315 1.00 98.25 120 ALA A N 1
ATOM 1001 C CA . ALA A 1 120 ? 12.531 -6.966 3.554 1.00 98.25 120 ALA A CA 1
ATOM 1002 C C . ALA A 1 120 ? 13.338 -7.331 4.812 1.00 98.25 120 ALA A C 1
ATOM 1004 O O . ALA A 1 120 ? 12.845 -8.058 5.677 1.00 98.25 120 ALA A O 1
ATOM 1005 N N . ASN A 1 121 ? 14.534 -6.753 4.970 1.00 98.50 121 ASN A N 1
ATOM 1006 C CA . ASN A 1 121 ? 15.364 -6.943 6.161 1.00 98.50 121 ASN A CA 1
ATOM 1007 C C . ASN A 1 121 ? 14.684 -6.412 7.434 1.00 98.50 121 ASN A C 1
ATOM 1009 O O . ASN A 1 121 ? 14.672 -7.086 8.467 1.00 98.50 121 ASN A O 1
ATOM 1013 N N . TYR A 1 122 ? 14.089 -5.217 7.372 1.00 98.62 122 TYR A N 1
ATOM 1014 C CA . TYR A 1 122 ? 13.384 -4.601 8.497 1.00 98.62 122 TYR A CA 1
ATOM 1015 C C . TYR A 1 122 ? 12.205 -5.453 8.991 1.00 98.62 122 TYR A C 1
ATOM 1017 O O . TYR A 1 122 ? 12.045 -5.618 10.208 1.00 98.62 122 TYR A O 1
ATOM 1025 N N . LEU A 1 123 ? 11.391 -5.969 8.063 1.00 98.44 123 LEU A N 1
ATOM 1026 C CA . LEU A 1 123 ? 10.209 -6.780 8.361 1.00 98.44 123 LEU A CA 1
ATOM 1027 C C . LEU A 1 123 ? 10.608 -8.161 8.892 1.00 98.44 123 LEU A C 1
ATOM 1029 O O . LEU A 1 123 ? 10.073 -8.591 9.916 1.00 98.44 123 LEU A O 1
ATOM 1033 N N . ASN A 1 124 ? 11.613 -8.801 8.281 1.00 98.06 124 ASN A N 1
ATOM 1034 C CA . ASN A 1 124 ? 12.145 -10.085 8.740 1.00 98.06 124 ASN A CA 1
ATOM 1035 C C . ASN A 1 124 ? 12.667 -10.004 10.184 1.00 98.06 124 ASN A C 1
ATOM 1037 O O . ASN A 1 124 ? 12.293 -10.814 11.026 1.00 98.06 124 ASN A O 1
ATOM 1041 N N . ASN A 1 125 ? 13.432 -8.958 10.516 1.00 98.06 125 ASN A N 1
ATOM 1042 C CA . ASN A 1 125 ? 13.949 -8.740 11.875 1.00 98.06 125 ASN A CA 1
ATOM 1043 C C . ASN A 1 125 ? 12.850 -8.512 12.931 1.00 98.06 125 ASN A C 1
ATOM 1045 O O . ASN A 1 125 ? 13.123 -8.578 14.128 1.00 98.06 125 ASN A O 1
ATOM 1049 N N . ARG A 1 126 ? 11.616 -8.216 12.508 1.00 97.56 126 ARG A N 1
ATOM 1050 C CA . ARG A 1 126 ? 10.446 -8.023 13.379 1.00 97.56 126 ARG A CA 1
ATOM 1051 C C . ARG A 1 126 ? 9.447 -9.170 13.318 1.00 97.56 126 ARG A C 1
ATOM 1053 O O . ARG A 1 126 ? 8.403 -9.071 13.954 1.00 97.56 126 ARG A O 1
ATOM 1060 N N . ASN A 1 127 ? 9.757 -10.240 12.588 1.00 97.69 127 ASN A N 1
ATOM 1061 C CA . ASN A 1 127 ? 8.835 -11.344 12.323 1.00 97.69 127 ASN A CA 1
ATOM 1062 C C . ASN A 1 127 ? 7.504 -10.877 11.698 1.00 97.69 127 ASN A C 1
ATOM 1064 O O . ASN A 1 127 ? 6.453 -11.457 11.962 1.00 97.69 127 ASN A O 1
ATOM 1068 N N . ILE A 1 128 ? 7.542 -9.823 10.876 1.00 98.31 128 ILE A N 1
ATOM 1069 C CA . ILE A 1 128 ? 6.389 -9.367 10.094 1.00 98.31 128 ILE A CA 1
ATOM 1070 C C . ILE A 1 128 ? 6.492 -10.011 8.713 1.00 98.31 128 ILE A C 1
ATOM 1072 O O . ILE A 1 128 ? 7.496 -9.847 8.020 1.00 98.31 128 ILE A O 1
ATOM 1076 N N . ALA A 1 129 ? 5.460 -10.744 8.299 1.00 98.12 129 ALA A N 1
ATOM 1077 C CA . ALA A 1 129 ? 5.478 -11.433 7.014 1.00 98.12 129 ALA A CA 1
ATOM 1078 C C . ALA A 1 129 ? 5.397 -10.430 5.852 1.00 98.12 129 ALA A C 1
ATOM 1080 O O . ALA A 1 129 ? 4.395 -9.729 5.715 1.00 98.12 129 ALA A O 1
ATOM 1081 N N . LEU A 1 130 ? 6.416 -10.401 4.990 1.00 98.44 130 LEU A N 1
ATOM 1082 C CA . LEU A 1 130 ? 6.349 -9.736 3.688 1.00 98.44 130 LEU A CA 1
ATOM 1083 C C . LEU A 1 130 ? 5.860 -10.744 2.637 1.00 98.44 130 LEU A C 1
ATOM 1085 O O . LEU A 1 130 ? 6.518 -11.750 2.382 1.00 98.44 130 LEU A O 1
ATOM 1089 N N . LYS A 1 131 ? 4.694 -10.484 2.046 1.00 98.19 131 LYS A N 1
ATOM 1090 C CA . LYS A 1 131 ? 4.035 -11.341 1.052 1.00 98.19 131 LYS A CA 1
ATOM 1091 C C . LYS A 1 131 ? 3.932 -10.585 -0.275 1.00 98.19 131 LYS A C 1
ATOM 1093 O O . LYS A 1 131 ? 2.993 -9.815 -0.473 1.00 98.19 131 LYS A O 1
ATOM 1098 N N . GLU A 1 132 ? 4.894 -10.793 -1.170 1.00 96.50 132 GLU A N 1
ATOM 1099 C CA . GLU A 1 132 ? 4.897 -10.139 -2.483 1.00 96.50 132 GLU A CA 1
ATOM 1100 C C . GLU A 1 132 ? 4.283 -11.023 -3.580 1.00 96.50 132 GLU A C 1
ATOM 1102 O O . GLU A 1 132 ? 4.636 -12.196 -3.708 1.00 96.50 132 GLU A O 1
ATOM 1107 N N . SER A 1 133 ? 3.421 -10.435 -4.411 1.00 95.38 133 SER A N 1
ATOM 1108 C CA . SER A 1 133 ? 2.925 -11.043 -5.654 1.00 95.38 133 SER A CA 1
ATOM 1109 C C . SER A 1 133 ? 3.727 -10.543 -6.857 1.00 95.38 133 SER A C 1
ATOM 1111 O O . SER A 1 133 ? 4.294 -9.448 -6.829 1.00 95.38 133 SER A O 1
ATOM 1113 N N . GLN A 1 134 ? 3.786 -11.324 -7.936 1.00 91.81 134 GLN A N 1
ATOM 1114 C CA . GLN A 1 134 ? 4.463 -10.897 -9.165 1.00 91.81 134 GLN A CA 1
ATOM 1115 C C . GLN A 1 134 ? 3.690 -9.767 -9.848 1.00 91.81 134 GLN A C 1
ATOM 1117 O O . GLN A 1 134 ? 2.462 -9.771 -9.863 1.00 91.81 134 GLN A O 1
ATOM 1122 N N . PHE A 1 135 ? 4.414 -8.809 -10.427 1.00 87.56 135 PHE A N 1
ATOM 1123 C CA . PHE A 1 135 ? 3.807 -7.734 -11.202 1.00 87.56 135 PHE A CA 1
ATOM 1124 C C . PHE A 1 135 ? 3.827 -8.068 -12.696 1.00 87.56 135 PHE A C 1
ATOM 1126 O O . PHE A 1 135 ? 4.884 -8.068 -13.337 1.00 87.56 135 PHE A O 1
ATOM 1133 N N . GLY A 1 136 ? 2.647 -8.346 -13.252 1.00 84.75 136 GLY A N 1
ATOM 1134 C CA . GLY A 1 136 ? 2.497 -8.756 -14.645 1.00 84.75 136 GLY A CA 1
ATOM 1135 C C . GLY A 1 136 ? 3.235 -10.063 -14.967 1.00 84.75 136 GLY A C 1
ATOM 1136 O O . GLY A 1 136 ? 3.555 -10.866 -14.092 1.00 84.75 136 GLY A O 1
ATOM 1137 N N . ALA A 1 137 ? 3.582 -10.246 -16.242 1.00 84.44 137 ALA A N 1
ATOM 1138 C CA . ALA A 1 137 ? 4.327 -11.413 -16.725 1.00 84.44 137 ALA A CA 1
ATOM 1139 C C . A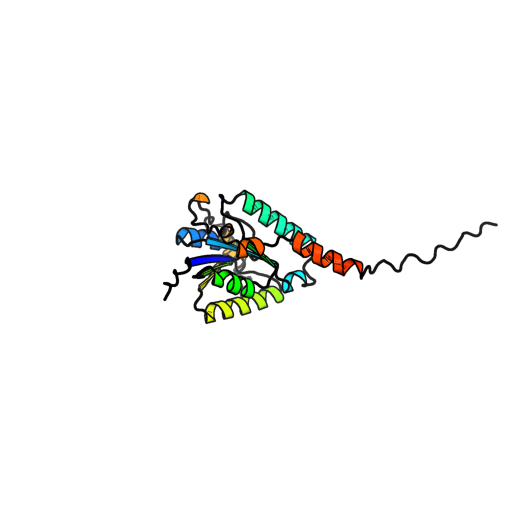LA A 1 137 ? 5.859 -11.324 -16.525 1.00 84.44 137 ALA A C 1
ATOM 1141 O O . ALA A 1 137 ? 6.618 -12.109 -17.105 1.00 84.44 137 ALA A O 1
ATOM 1142 N N . VAL A 1 138 ? 6.353 -10.336 -15.771 1.00 81.94 138 VAL A N 1
ATOM 1143 C CA . VAL A 1 138 ? 7.794 -10.108 -15.611 1.00 81.94 138 VAL A CA 1
ATOM 1144 C C . VAL A 1 138 ? 8.324 -10.899 -14.419 1.00 81.94 138 VAL A C 1
ATOM 1146 O O . VAL A 1 138 ? 8.004 -10.621 -13.267 1.00 81.94 138 VAL A O 1
ATOM 1149 N N . ILE A 1 139 ? 9.214 -11.851 -14.698 1.00 84.75 139 ILE A N 1
ATOM 1150 C CA . ILE A 1 139 ? 9.875 -12.665 -13.675 1.00 84.75 139 ILE A CA 1
ATOM 1151 C C . ILE A 1 139 ? 11.252 -12.064 -13.361 1.00 84.75 139 ILE A C 1
ATOM 1153 O O . ILE A 1 139 ? 12.135 -12.012 -14.225 1.00 84.75 139 ILE A O 1
ATOM 1157 N N . ARG A 1 140 ? 11.442 -11.609 -12.116 1.00 83.31 140 ARG A N 1
ATOM 1158 C CA . ARG A 1 140 ? 12.721 -11.070 -11.620 1.00 83.31 140 ARG A CA 1
ATOM 1159 C C . ARG A 1 140 ? 13.816 -12.154 -11.654 1.00 83.31 140 ARG A C 1
ATOM 1161 O O . ARG A 1 140 ? 13.578 -13.296 -11.276 1.00 83.31 140 ARG A O 1
ATOM 1168 N N . GLY A 1 141 ? 15.028 -11.783 -12.077 1.00 81.38 141 GLY A N 1
ATOM 1169 C CA . GLY A 1 141 ? 16.213 -12.653 -12.007 1.00 81.38 141 GLY A CA 1
ATOM 1170 C C . GLY A 1 141 ? 16.332 -13.730 -13.094 1.00 81.38 141 GLY A C 1
ATOM 1171 O O . GLY A 1 141 ? 17.166 -14.623 -12.960 1.00 81.38 141 GLY A O 1
ATOM 1172 N N . LEU A 1 142 ? 15.539 -13.672 -14.173 1.00 83.56 142 LEU A N 1
ATOM 1173 C CA . LEU A 1 142 ? 15.695 -14.615 -15.285 1.00 83.56 142 LEU A CA 1
ATOM 1174 C C . LEU A 1 142 ? 16.997 -14.371 -16.073 1.00 83.56 142 LEU A C 1
ATOM 1176 O O . LEU A 1 142 ? 17.233 -13.244 -16.511 1.00 83.56 142 LEU A O 1
ATOM 1180 N N . PRO A 1 143 ? 17.799 -15.420 -16.351 1.00 83.50 143 PRO A N 1
ATOM 1181 C CA . PRO A 1 143 ? 19.054 -15.279 -17.091 1.00 83.50 143 PRO A CA 1
ATOM 1182 C C . PRO A 1 143 ? 18.844 -15.023 -18.591 1.00 83.50 143 PRO A C 1
ATOM 1184 O O . PRO A 1 143 ? 19.703 -14.441 -19.246 1.00 83.50 143 PRO A O 1
ATOM 1187 N N . HIS A 1 144 ? 17.713 -15.459 -19.159 1.00 84.88 144 HIS A N 1
ATOM 1188 C CA . HIS A 1 144 ? 17.375 -15.253 -20.569 1.00 84.88 144 HIS A CA 1
ATOM 1189 C C . HIS A 1 144 ? 15.856 -15.257 -20.799 1.00 84.88 144 HIS A C 1
ATOM 1191 O O . HIS A 1 144 ? 15.071 -15.704 -19.964 1.00 84.88 144 HIS A O 1
ATOM 1197 N N . ARG A 1 145 ? 15.435 -14.789 -21.981 1.00 87.19 145 ARG A N 1
ATOM 1198 C CA . ARG A 1 145 ? 14.022 -14.578 -22.355 1.00 87.19 145 ARG A CA 1
ATOM 1199 C C . ARG A 1 145 ? 13.418 -15.704 -23.203 1.00 87.19 145 ARG A C 1
ATOM 1201 O O . ARG A 1 145 ? 12.393 -15.504 -23.839 1.00 87.19 145 ARG A O 1
ATOM 1208 N N . ALA A 1 146 ? 14.025 -16.893 -23.230 1.00 90.25 146 ALA A N 1
ATOM 1209 C CA . ALA A 1 146 ? 13.606 -17.948 -24.173 1.00 90.25 146 ALA A CA 1
ATOM 1210 C C . ALA A 1 146 ? 12.178 -18.458 -23.920 1.00 90.25 146 ALA A C 1
ATOM 1212 O O . ALA A 1 146 ? 11.511 -18.892 -24.848 1.00 90.25 146 ALA A O 1
ATOM 1213 N N . ARG A 1 147 ? 11.702 -18.385 -22.670 1.00 86.88 147 ARG A N 1
ATOM 1214 C CA . ARG A 1 147 ? 10.328 -18.746 -22.286 1.00 86.88 147 ARG A CA 1
ATOM 1215 C C . ARG A 1 147 ? 9.417 -17.532 -22.105 1.00 86.88 147 ARG A C 1
ATOM 1217 O O . ARG A 1 147 ? 8.342 -17.672 -21.541 1.00 86.88 147 ARG A O 1
ATOM 1224 N N . TRP A 1 148 ? 9.842 -16.342 -22.540 1.00 86.50 148 TRP A N 1
ATOM 1225 C CA . TRP A 1 148 ? 9.093 -15.108 -22.295 1.00 86.50 148 TRP A CA 1
ATOM 1226 C C . TRP A 1 148 ? 7.666 -15.187 -22.841 1.00 86.50 148 TRP A C 1
ATOM 1228 O O . TRP A 1 148 ? 6.740 -14.890 -22.098 1.00 86.50 148 TRP A O 1
ATOM 1238 N N . GLN A 1 149 ? 7.492 -15.683 -24.072 1.00 89.50 149 GLN A N 1
ATOM 1239 C CA . GLN A 1 149 ? 6.171 -15.833 -24.688 1.00 89.50 149 GLN A CA 1
ATOM 1240 C C . GLN A 1 149 ? 5.272 -16.770 -23.874 1.00 89.50 149 GLN A C 1
ATOM 1242 O O . GLN A 1 149 ? 4.175 -16.384 -23.497 1.00 89.50 149 GLN A O 1
ATOM 1247 N N . SER A 1 150 ? 5.754 -17.966 -23.530 1.00 88.88 150 SER A N 1
ATOM 1248 C CA . SER A 1 150 ? 4.965 -18.931 -22.755 1.00 88.88 150 SER A CA 1
ATOM 1249 C C . SER A 1 150 ? 4.644 -18.435 -21.342 1.00 88.88 150 SER A C 1
ATOM 1251 O O . SER A 1 150 ? 3.551 -18.678 -20.845 1.00 88.88 150 SER A O 1
ATOM 1253 N N . ASN A 1 151 ? 5.571 -17.722 -20.692 1.00 88.31 151 ASN A N 1
ATOM 1254 C CA . ASN A 1 151 ? 5.328 -17.110 -19.381 1.00 88.31 151 ASN A CA 1
ATOM 1255 C C . ASN A 1 151 ? 4.274 -15.998 -19.471 1.00 88.31 151 ASN A C 1
ATOM 1257 O O . ASN A 1 151 ? 3.431 -15.875 -18.586 1.00 88.31 151 ASN A O 1
ATOM 1261 N N . TRP A 1 152 ? 4.329 -15.201 -20.540 1.00 89.81 152 TRP A N 1
ATOM 1262 C CA . TRP A 1 152 ? 3.355 -14.159 -20.834 1.00 89.81 152 TRP A CA 1
ATOM 1263 C C . TRP A 1 152 ? 1.974 -14.768 -21.074 1.00 89.81 152 TRP A C 1
ATOM 1265 O O . TRP A 1 152 ? 1.038 -14.445 -20.353 1.00 89.81 152 TRP A O 1
ATOM 1275 N N . GLU A 1 153 ? 1.856 -15.725 -21.995 1.00 92.62 153 GLU A N 1
ATOM 1276 C CA . GLU A 1 153 ? 0.600 -16.427 -22.286 1.00 92.62 153 GLU A CA 1
ATOM 1277 C C . GLU A 1 153 ? 0.009 -17.067 -21.032 1.00 92.62 153 GLU A C 1
ATOM 1279 O O . GLU A 1 153 ? -1.169 -16.881 -20.738 1.00 92.62 153 GLU A O 1
ATOM 1284 N N . HIS A 1 154 ? 0.835 -17.759 -20.244 1.00 89.31 154 HIS A N 1
ATOM 1285 C CA . HIS A 1 154 ? 0.385 -18.339 -18.988 1.00 89.31 154 HIS A CA 1
ATOM 1286 C C . HIS A 1 154 ? -0.210 -17.278 -18.057 1.00 89.31 154 HIS A C 1
ATOM 1288 O O . HIS A 1 154 ? -1.340 -17.446 -17.612 1.00 89.31 154 HIS A O 1
ATOM 1294 N N . HIS A 1 155 ? 0.492 -16.164 -17.829 1.00 88.44 155 HIS A N 1
ATOM 1295 C CA . HIS A 1 155 ? 0.012 -15.084 -16.966 1.00 88.44 155 HIS A CA 1
ATOM 1296 C C . HIS A 1 155 ? -1.305 -14.468 -17.464 1.00 88.44 155 HIS A C 1
ATOM 1298 O O . HIS A 1 155 ? -2.236 -14.305 -16.689 1.00 88.44 155 HIS A O 1
ATOM 1304 N N . PHE A 1 156 ? -1.432 -14.171 -18.759 1.00 88.38 156 PHE A N 1
ATOM 1305 C CA . PHE A 1 156 ? -2.645 -13.534 -19.292 1.00 88.38 156 PHE A CA 1
ATOM 1306 C C . PHE A 1 156 ? -3.831 -14.493 -19.476 1.00 88.38 156 PHE A C 1
ATOM 1308 O O . PHE A 1 156 ? -4.939 -14.042 -19.755 1.00 88.38 156 PHE A O 1
ATOM 1315 N N . THR A 1 157 ? -3.623 -15.802 -19.304 1.00 92.00 157 THR A N 1
ATOM 1316 C CA . THR A 1 157 ? -4.710 -16.798 -19.275 1.00 92.00 157 THR A CA 1
ATOM 1317 C C . THR A 1 157 ? -5.220 -17.109 -17.869 1.00 92.00 157 THR A C 1
ATOM 1319 O O . THR A 1 157 ? -6.216 -17.823 -17.740 1.00 92.00 157 THR A O 1
ATOM 1322 N N . THR A 1 158 ? -4.580 -16.597 -16.811 1.00 90.81 158 THR A N 1
ATOM 1323 C CA . THR A 1 158 ? -5.090 -16.788 -15.447 1.00 90.81 158 THR A CA 1
ATOM 1324 C C . THR A 1 158 ? -6.333 -15.943 -15.195 1.00 90.81 158 THR A C 1
ATOM 1326 O O . THR A 1 158 ? -6.469 -14.846 -15.735 1.00 90.81 158 THR A O 1
ATOM 1329 N N . SER A 1 159 ? -7.227 -16.437 -14.339 1.00 92.88 159 SER A N 1
ATOM 1330 C CA . SER A 1 159 ? -8.371 -15.659 -13.861 1.00 92.88 159 SER A CA 1
ATOM 1331 C C . SER A 1 159 ? -7.918 -14.369 -13.180 1.00 92.88 159 SER A C 1
ATOM 1333 O O . SER A 1 159 ? -6.893 -14.353 -12.497 1.00 92.88 159 SER A O 1
ATOM 1335 N N . THR A 1 160 ? -8.718 -13.315 -13.325 1.00 93.69 160 THR A N 1
ATOM 1336 C CA . THR A 1 160 ? -8.482 -12.040 -12.649 1.00 93.69 160 THR A CA 1
ATOM 1337 C C . THR A 1 160 ? -8.667 -12.169 -11.141 1.00 93.69 160 THR A C 1
ATOM 1339 O O . THR A 1 160 ? -9.493 -12.943 -10.648 1.00 93.69 160 THR A O 1
ATOM 1342 N N . TYR A 1 161 ? -7.912 -11.371 -10.394 1.00 95.00 161 TYR A N 1
ATOM 1343 C CA . TYR A 1 161 ? -8.011 -11.293 -8.936 1.00 95.00 161 TYR A CA 1
ATOM 1344 C C . TYR A 1 161 ? -9.098 -10.307 -8.494 1.00 95.00 161 TYR A C 1
ATOM 1346 O O . TYR A 1 161 ? -8.814 -9.268 -7.895 1.00 95.00 161 TYR A O 1
ATOM 1354 N N . ASP A 1 162 ? -10.350 -10.623 -8.822 1.00 94.94 162 ASP A N 1
ATOM 1355 C CA . ASP A 1 162 ? -11.516 -9.801 -8.494 1.00 94.94 162 ASP A CA 1
ATOM 1356 C C . ASP A 1 162 ? -12.256 -10.306 -7.248 1.00 94.94 162 ASP A C 1
ATOM 1358 O O . ASP A 1 162 ? -12.383 -11.507 -7.010 1.00 94.94 162 ASP A O 1
ATOM 1362 N N . PHE A 1 163 ? -12.786 -9.375 -6.458 1.00 95.62 163 PHE A N 1
ATOM 1363 C CA . PHE A 1 163 ? -13.596 -9.646 -5.270 1.00 95.62 163 PHE A CA 1
ATOM 1364 C C . PHE A 1 163 ? -14.647 -8.538 -5.089 1.00 95.62 163 PHE A C 1
ATOM 1366 O O . PHE A 1 163 ? -14.548 -7.474 -5.705 1.00 95.62 163 PHE A O 1
ATOM 1373 N N . ASP A 1 164 ? -15.663 -8.773 -4.254 1.00 95.94 164 ASP A N 1
ATOM 1374 C CA . ASP A 1 164 ? -16.600 -7.713 -3.861 1.00 95.94 164 ASP A CA 1
ATOM 1375 C C . ASP A 1 164 ? -15.903 -6.748 -2.896 1.00 95.94 164 ASP A C 1
ATOM 1377 O O . ASP A 1 164 ? -15.534 -7.123 -1.784 1.00 95.94 164 ASP A O 1
ATOM 1381 N N . ILE A 1 165 ? -15.742 -5.486 -3.295 1.00 95.56 165 ILE A N 1
ATOM 1382 C CA . ILE A 1 165 ? -15.050 -4.471 -2.491 1.00 95.56 165 ILE A CA 1
ATOM 1383 C C . ILE A 1 165 ? -15.654 -4.302 -1.085 1.00 95.56 165 ILE A C 1
ATOM 1385 O O . ILE A 1 165 ? -14.940 -3.961 -0.139 1.00 95.56 165 ILE A O 1
ATOM 1389 N N . ASN A 1 166 ? -16.950 -4.589 -0.926 1.00 95.81 166 ASN A N 1
ATOM 1390 C CA . ASN A 1 166 ? -17.658 -4.486 0.349 1.00 95.81 166 ASN A CA 1
ATOM 1391 C C . ASN A 1 166 ? -17.424 -5.692 1.269 1.00 95.81 166 ASN A C 1
ATOM 1393 O O . ASN A 1 166 ? -17.733 -5.615 2.455 1.00 95.81 166 ASN A O 1
ATOM 1397 N N . SER A 1 167 ? -16.873 -6.800 0.758 1.00 95.56 167 SER A N 1
ATOM 1398 C CA . SER A 1 167 ? -16.562 -7.982 1.570 1.00 95.56 167 SER A CA 1
ATOM 1399 C C . SER A 1 167 ? -15.214 -7.886 2.291 1.00 95.56 167 SER A C 1
ATOM 1401 O O . SER A 1 167 ? -14.871 -8.777 3.066 1.00 95.56 167 SER A O 1
ATOM 1403 N N . ALA A 1 168 ? -14.414 -6.858 2.004 1.00 97.38 168 ALA A N 1
ATOM 1404 C CA . ALA A 1 168 ? -13.105 -6.656 2.607 1.00 97.38 168 ALA A CA 1
ATOM 1405 C C . ALA A 1 168 ? -13.207 -6.002 3.997 1.00 97.38 168 ALA A C 1
ATOM 1407 O O . ALA A 1 168 ? -13.991 -5.080 4.221 1.00 97.38 168 ALA A O 1
ATOM 1408 N N . ASN A 1 169 ? -12.363 -6.445 4.933 1.00 97.50 169 ASN A N 1
ATOM 1409 C CA . ASN A 1 169 ? -12.304 -5.896 6.289 1.00 97.50 169 ASN A CA 1
ATOM 1410 C C . ASN A 1 169 ? -11.430 -4.632 6.318 1.00 97.50 169 ASN A C 1
ATOM 1412 O O . ASN A 1 169 ? -10.268 -4.680 6.722 1.00 97.50 169 ASN A O 1
ATOM 1416 N N . TRP A 1 170 ? -11.960 -3.500 5.861 1.00 97.62 170 TRP A N 1
ATOM 1417 C CA . TRP A 1 170 ? -11.213 -2.242 5.815 1.00 97.62 170 TRP A CA 1
ATOM 1418 C C . TRP A 1 170 ? -10.954 -1.645 7.202 1.00 97.62 170 TRP A C 1
ATOM 1420 O O . TRP A 1 170 ? -11.861 -1.493 8.021 1.00 97.62 170 TRP A O 1
ATOM 1430 N N . VAL A 1 171 ? -9.710 -1.237 7.451 1.00 96.50 171 VAL A N 1
ATOM 1431 C CA . VAL A 1 171 ? -9.318 -0.533 8.674 1.00 96.50 171 VAL A CA 1
ATOM 1432 C C . VAL A 1 171 ? -9.672 0.947 8.554 1.00 96.50 171 VAL A C 1
ATOM 1434 O O . VAL A 1 171 ? -9.159 1.660 7.693 1.00 96.50 171 VAL A O 1
ATOM 1437 N N . ALA A 1 172 ? -10.505 1.429 9.475 1.00 93.25 172 ALA A N 1
ATOM 1438 C CA . ALA A 1 172 ? -10.906 2.830 9.586 1.00 93.25 172 ALA A CA 1
ATOM 1439 C C . ALA A 1 172 ? -9.826 3.689 10.274 1.00 93.25 172 ALA A C 1
ATOM 1441 O O . ALA A 1 172 ? -10.039 4.230 11.360 1.00 93.25 172 ALA A O 1
ATOM 1442 N N . TRP A 1 173 ? -8.639 3.798 9.671 1.00 94.81 173 TRP A N 1
ATOM 1443 C CA . TRP A 1 173 ? -7.498 4.501 10.276 1.00 94.81 173 TRP A CA 1
ATOM 1444 C C . TRP A 1 173 ? -7.753 5.991 10.538 1.00 94.81 173 TRP A C 1
ATOM 1446 O O . TRP A 1 173 ? -7.151 6.556 11.450 1.00 94.81 173 TRP A O 1
ATOM 1456 N N . THR A 1 174 ? -8.690 6.605 9.810 1.00 92.12 174 THR A N 1
ATOM 1457 C CA . THR A 1 174 ? -9.129 8.001 9.985 1.00 92.12 174 THR A CA 1
ATOM 1458 C C . THR A 1 174 ? -9.693 8.287 11.381 1.00 92.12 174 THR A C 1
ATOM 1460 O O . THR A 1 174 ? -9.730 9.436 11.809 1.00 92.12 174 THR A O 1
ATOM 1463 N N . GLN A 1 175 ? -10.082 7.254 12.138 1.00 89.00 175 GLN A N 1
ATOM 1464 C CA . GLN A 1 175 ? -10.527 7.388 13.529 1.00 89.00 175 GLN A CA 1
ATOM 1465 C C . GLN A 1 175 ? -9.382 7.729 14.498 1.00 89.00 175 GLN A C 1
ATOM 1467 O O . GLN A 1 175 ? -9.625 8.233 15.595 1.00 89.00 175 GLN A O 1
ATOM 1472 N N . HIS A 1 176 ? -8.126 7.473 14.119 1.00 91.81 176 HIS A N 1
ATOM 1473 C CA . HIS A 1 176 ? -6.966 7.863 14.912 1.00 91.81 176 HIS A CA 1
ATOM 1474 C C . HIS A 1 176 ? -6.524 9.272 14.519 1.00 91.81 176 HIS A C 1
ATOM 1476 O O . HIS A 1 176 ? -5.821 9.437 13.525 1.00 91.81 176 HIS A O 1
ATOM 1482 N N . ALA A 1 177 ? -6.865 10.269 15.343 1.00 92.62 177 ALA A N 1
ATOM 1483 C CA . ALA A 1 177 ? -6.542 11.680 15.094 1.00 92.62 177 ALA A CA 1
ATOM 1484 C C . ALA A 1 177 ? -5.074 11.894 14.686 1.00 92.62 177 ALA A C 1
ATOM 1486 O O . ALA A 1 177 ? -4.799 12.492 13.659 1.00 92.62 177 ALA A O 1
ATOM 1487 N N . ALA A 1 178 ? -4.131 11.283 15.406 1.00 93.44 178 ALA A N 1
ATOM 1488 C CA . ALA A 1 178 ? -2.710 11.418 15.097 1.00 93.44 178 ALA A CA 1
ATOM 1489 C C . ALA A 1 178 ? -2.293 10.828 13.734 1.00 93.44 178 ALA A C 1
ATOM 1491 O O . ALA A 1 178 ? -1.332 11.313 13.149 1.00 93.44 178 ALA A O 1
ATOM 1492 N N . ILE A 1 179 ? -2.965 9.776 13.246 1.00 95.00 179 ILE A N 1
ATOM 1493 C CA . ILE A 1 179 ? -2.720 9.235 11.897 1.00 95.00 179 ILE A CA 1
ATOM 1494 C C . ILE A 1 179 ? -3.344 10.163 10.858 1.00 95.00 179 ILE A C 1
ATOM 1496 O O . ILE A 1 179 ? -2.701 10.468 9.861 1.00 95.00 179 ILE A O 1
ATOM 1500 N N . ASN A 1 180 ? -4.559 10.645 11.122 1.00 93.31 180 ASN A N 1
ATOM 1501 C CA . ASN A 1 180 ? -5.263 11.579 10.253 1.00 93.31 180 ASN A CA 1
ATOM 1502 C C . ASN A 1 180 ? -4.489 12.899 10.075 1.00 93.31 180 ASN A C 1
ATOM 1504 O O . ASN A 1 180 ? -4.332 13.372 8.958 1.00 93.31 180 ASN A O 1
ATOM 1508 N N . ASP A 1 181 ? -3.917 13.443 11.150 1.00 95.12 181 ASP A N 1
ATOM 1509 C CA . ASP A 1 181 ? -3.105 14.669 11.116 1.00 95.12 181 ASP A CA 1
ATOM 1510 C C . ASP A 1 181 ? -1.778 14.488 10.356 1.00 95.12 181 ASP A C 1
ATOM 1512 O O . ASP A 1 181 ? -1.184 15.454 9.867 1.00 95.12 181 ASP A O 1
ATOM 1516 N N . ALA A 1 182 ? -1.292 13.246 10.274 1.00 95.69 182 ALA A N 1
ATOM 1517 C CA . ALA A 1 182 ? -0.076 12.891 9.553 1.00 95.69 182 ALA A CA 1
ATOM 1518 C C . ALA A 1 182 ? -0.316 12.610 8.060 1.00 95.69 182 ALA A C 1
ATOM 1520 O O . ALA A 1 182 ? 0.668 12.501 7.324 1.00 95.69 182 ALA A O 1
ATOM 1521 N N . GLU A 1 183 ? -1.575 12.498 7.612 1.00 96.31 183 GLU A N 1
ATOM 1522 C CA . GLU A 1 183 ? -1.916 12.329 6.195 1.00 96.31 183 GLU A CA 1
ATOM 1523 C C . GLU A 1 183 ? -1.321 13.490 5.378 1.00 96.31 183 GLU A C 1
ATOM 1525 O O . GLU A 1 183 ? -1.357 14.658 5.787 1.00 96.31 183 GLU A O 1
ATOM 1530 N N . LYS A 1 184 ? -0.728 13.155 4.229 1.00 95.62 184 LYS A N 1
ATOM 1531 C CA . LYS A 1 184 ? -0.195 14.126 3.267 1.00 95.62 184 LYS A CA 1
ATOM 1532 C C . LYS A 1 184 ? -0.622 13.770 1.858 1.00 95.62 184 LYS A C 1
ATOM 1534 O O . LYS A 1 184 ? -0.419 12.636 1.416 1.00 95.62 184 LYS A O 1
ATOM 1539 N N . ASN A 1 185 ? -1.177 14.740 1.145 1.00 94.81 185 ASN A N 1
ATOM 1540 C CA . ASN A 1 185 ? -1.336 14.664 -0.303 1.00 94.81 185 ASN A CA 1
ATOM 1541 C C . ASN A 1 185 ? -0.081 15.232 -0.994 1.00 94.81 185 ASN A C 1
ATOM 1543 O O . ASN A 1 185 ? 0.810 15.789 -0.349 1.00 94.81 185 ASN A O 1
ATOM 1547 N N . PHE A 1 186 ? 0.015 15.077 -2.312 1.00 93.00 186 PHE A N 1
ATOM 1548 C CA . PHE A 1 186 ? 1.171 15.575 -3.051 1.00 93.00 186 PHE A CA 1
ATOM 1549 C C . PHE A 1 186 ? 1.277 17.106 -3.072 1.00 93.00 186 PHE A C 1
ATOM 1551 O O . PHE A 1 186 ? 2.390 17.627 -3.072 1.00 93.00 186 PHE A O 1
ATOM 1558 N N . ASP A 1 187 ? 0.162 17.837 -3.073 1.00 89.44 187 ASP A N 1
ATOM 1559 C CA . ASP A 1 187 ? 0.179 19.304 -3.098 1.00 89.44 187 ASP A CA 1
ATOM 1560 C C . ASP A 1 187 ? 0.747 19.888 -1.796 1.00 89.44 187 ASP A C 1
ATOM 1562 O O . ASP A 1 187 ? 1.516 20.851 -1.852 1.00 89.44 187 ASP A O 1
ATOM 1566 N N . ASP A 1 188 ? 0.475 19.250 -0.650 1.00 90.00 188 ASP A N 1
ATOM 1567 C CA . ASP A 1 188 ? 1.086 19.584 0.643 1.00 90.00 188 ASP A CA 1
ATOM 1568 C C . ASP A 1 188 ? 2.622 19.513 0.555 1.00 90.00 188 ASP A C 1
ATOM 1570 O O . ASP A 1 188 ? 3.327 20.364 1.088 1.00 90.00 188 ASP A O 1
ATOM 1574 N N . ILE A 1 189 ? 3.144 18.514 -0.165 1.00 89.00 189 ILE A N 1
ATOM 1575 C CA . ILE A 1 189 ? 4.583 18.247 -0.318 1.00 89.00 189 ILE A CA 1
ATOM 1576 C C . ILE A 1 189 ? 5.205 19.152 -1.393 1.00 89.00 189 ILE A C 1
ATOM 1578 O O . ILE A 1 189 ? 6.338 19.623 -1.269 1.00 89.00 189 ILE A O 1
ATOM 1582 N N . ALA A 1 190 ? 4.481 19.407 -2.483 1.00 80.88 190 ALA A N 1
ATOM 1583 C CA . ALA A 1 190 ? 4.945 20.248 -3.580 1.00 80.88 190 ALA A CA 1
ATOM 1584 C C . ALA A 1 190 ? 4.997 21.735 -3.187 1.00 80.88 190 ALA A C 1
ATOM 1586 O O . ALA A 1 190 ? 5.891 22.453 -3.647 1.00 80.88 190 ALA A O 1
ATOM 1587 N N . GLY A 1 191 ? 4.088 22.191 -2.317 1.00 64.38 191 GLY A N 1
ATOM 1588 C CA . GLY A 1 191 ? 4.115 23.534 -1.730 1.00 64.38 191 GLY A CA 1
A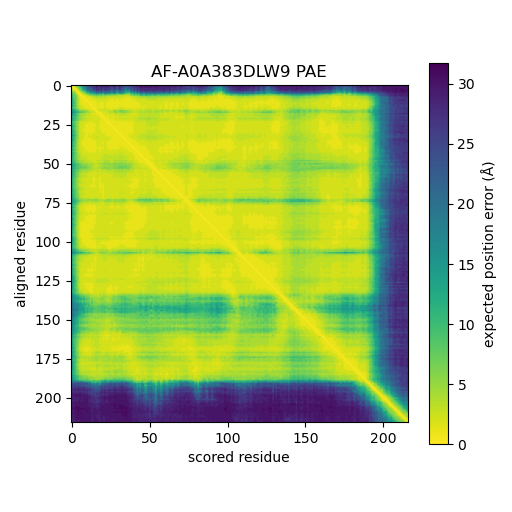TOM 1589 C C . GLY A 1 191 ? 5.415 23.822 -0.969 1.00 64.38 191 GLY A C 1
ATOM 1590 O O . GLY A 1 191 ? 5.997 24.903 -1.116 1.00 64.38 191 GLY A O 1
ATOM 1591 N N . ASP A 1 192 ? 5.947 22.821 -0.265 1.00 56.22 192 ASP A N 1
ATOM 1592 C CA . ASP A 1 192 ? 7.235 22.917 0.432 1.00 56.22 192 ASP A CA 1
ATOM 1593 C C . ASP A 1 192 ? 8.410 23.092 -0.551 1.00 56.22 192 ASP A C 1
ATOM 1595 O O . ASP A 1 192 ? 9.342 23.856 -0.288 1.00 56.22 192 ASP A O 1
ATOM 1599 N N . ARG A 1 193 ? 8.343 22.486 -1.748 1.00 52.53 193 ARG A N 1
ATOM 1600 C CA . ARG A 1 193 ? 9.352 22.665 -2.811 1.00 52.53 193 ARG A CA 1
ATOM 1601 C C . ARG A 1 193 ? 9.240 23.991 -3.557 1.00 52.53 193 ARG A C 1
ATOM 1603 O O . ARG A 1 193 ? 10.273 24.560 -3.901 1.00 52.53 193 ARG A O 1
ATOM 1610 N N . ALA A 1 194 ? 8.034 24.509 -3.796 1.00 46.25 194 ALA A N 1
ATOM 1611 C CA . ALA A 1 194 ? 7.841 25.799 -4.474 1.00 46.25 194 ALA A CA 1
ATOM 1612 C C . ALA A 1 194 ? 8.439 26.980 -3.681 1.00 46.25 194 ALA A C 1
ATOM 1614 O O . ALA A 1 194 ? 8.802 28.010 -4.254 1.00 46.25 194 ALA A O 1
ATOM 1615 N N . SER A 1 195 ? 8.592 26.806 -2.367 1.00 39.59 195 SER A N 1
ATOM 1616 C CA . SER A 1 195 ? 9.295 27.728 -1.468 1.00 39.59 195 SER A CA 1
ATOM 1617 C C . SER A 1 195 ? 10.817 27.724 -1.687 1.00 39.59 195 SER A C 1
ATOM 1619 O O . SER A 1 195 ? 11.467 28.752 -1.516 1.00 39.59 195 SER A O 1
ATOM 1621 N N . ILE A 1 196 ? 11.377 26.587 -2.115 1.00 42.09 196 ILE A N 1
ATOM 1622 C CA . ILE A 1 196 ? 12.814 26.366 -2.347 1.00 42.09 196 ILE A CA 1
ATOM 1623 C C . ILE A 1 196 ? 13.184 26.653 -3.814 1.00 42.09 196 ILE A C 1
ATOM 1625 O O . ILE A 1 196 ? 14.228 27.239 -4.095 1.00 42.09 196 ILE A O 1
ATOM 1629 N N . SER A 1 197 ? 12.309 26.326 -4.772 1.00 38.25 197 SER A N 1
ATOM 1630 C CA . SER A 1 197 ? 12.568 26.515 -6.207 1.00 38.25 197 SER A CA 1
ATOM 1631 C C . SER A 1 197 ? 12.506 27.976 -6.665 1.00 38.25 197 SER A C 1
ATOM 1633 O O . SER A 1 197 ? 13.041 28.293 -7.722 1.00 38.25 197 SER A O 1
ATOM 1635 N N . ARG A 1 198 ? 11.920 28.897 -5.882 1.00 39.06 198 ARG A N 1
ATOM 1636 C CA . ARG A 1 198 ? 12.012 30.345 -6.165 1.00 39.06 198 ARG A CA 1
ATOM 1637 C C . ARG A 1 198 ? 13.426 30.918 -5.993 1.00 39.06 198 ARG A C 1
ATOM 1639 O O . ARG A 1 198 ? 13.645 32.056 -6.390 1.00 39.06 198 ARG A O 1
ATOM 1646 N N . GLN A 1 199 ? 14.376 30.170 -5.422 1.00 41.78 199 GLN A N 1
ATOM 1647 C CA . GLN A 1 199 ? 15.777 30.601 -5.304 1.00 41.78 199 GLN A CA 1
ATOM 1648 C C . GLN A 1 199 ? 16.686 30.134 -6.449 1.00 41.78 199 GLN A C 1
ATOM 1650 O O . GLN A 1 199 ? 17.808 30.621 -6.547 1.00 41.78 199 GLN A O 1
ATOM 1655 N N . PHE A 1 200 ? 16.224 29.250 -7.335 1.00 42.12 200 PHE A N 1
ATOM 1656 C CA . PHE A 1 200 ? 16.996 28.821 -8.502 1.00 42.12 200 PHE A CA 1
ATOM 1657 C C . PHE A 1 200 ? 16.107 28.811 -9.745 1.00 42.12 200 PHE A C 1
ATOM 1659 O O . PHE A 1 200 ? 15.522 27.791 -10.102 1.00 42.12 200 PHE A O 1
ATOM 1666 N N . ASP A 1 201 ? 16.042 29.962 -10.416 1.00 43.53 201 ASP A N 1
ATOM 1667 C CA . ASP A 1 201 ? 15.637 30.046 -11.817 1.00 43.53 201 ASP A CA 1
ATOM 1668 C C . ASP A 1 201 ? 16.899 30.039 -12.707 1.00 43.53 201 ASP A C 1
ATOM 1670 O O . ASP A 1 201 ? 17.588 31.060 -12.806 1.00 43.53 201 ASP A O 1
ATOM 1674 N N . PRO A 1 202 ? 17.242 28.912 -13.362 1.00 41.56 202 PRO A N 1
ATOM 1675 C CA . PRO A 1 202 ? 18.389 28.836 -14.265 1.00 41.56 202 PRO A CA 1
ATOM 1676 C C . PRO A 1 202 ? 18.200 29.633 -15.572 1.00 41.56 202 PRO A C 1
ATOM 1678 O O . PRO A 1 202 ? 19.145 29.727 -16.356 1.00 41.56 202 PRO A O 1
ATOM 1681 N N . TYR A 1 203 ? 17.024 30.225 -15.815 1.00 40.97 203 TYR A N 1
ATOM 1682 C CA . TYR A 1 203 ? 16.732 31.060 -16.985 1.00 40.97 203 TYR A CA 1
ATOM 1683 C C . TYR A 1 203 ? 16.758 32.570 -16.705 1.00 40.97 203 TYR A C 1
ATOM 1685 O O . TYR A 1 203 ? 16.672 33.358 -17.646 1.00 40.97 203 TYR A O 1
ATOM 1693 N N . SER A 1 204 ? 16.993 32.995 -15.459 1.00 44.88 204 SER A N 1
ATOM 1694 C CA . SER A 1 204 ? 17.045 34.417 -15.072 1.00 44.88 204 SER A CA 1
ATOM 1695 C C . SER A 1 204 ? 18.206 35.216 -15.703 1.00 44.88 204 SER A C 1
ATOM 1697 O O . SER A 1 204 ? 18.277 36.430 -15.518 1.00 44.88 204 SER A O 1
ATOM 1699 N N . VAL A 1 205 ? 19.130 34.584 -16.438 1.00 39.88 205 VAL A N 1
ATOM 1700 C CA . VAL A 1 205 ? 20.348 35.238 -16.966 1.00 39.88 205 VAL A CA 1
ATOM 1701 C C . VAL A 1 205 ? 20.227 35.710 -18.425 1.00 39.88 205 VAL A C 1
ATOM 1703 O O . VAL A 1 205 ? 21.184 36.260 -18.965 1.00 39.88 205 VAL A O 1
ATOM 1706 N N . TYR A 1 206 ? 19.072 35.544 -19.079 1.00 36.47 206 TYR A N 1
ATOM 1707 C CA . TYR A 1 206 ? 18.900 35.934 -20.490 1.00 36.47 206 TYR A CA 1
ATOM 1708 C C . TYR A 1 206 ? 18.286 37.324 -20.725 1.00 36.47 206 TYR A C 1
ATOM 1710 O O . TYR A 1 206 ? 18.155 37.737 -21.874 1.00 36.47 206 TYR A O 1
ATOM 1718 N N . GLU A 1 207 ? 17.999 38.106 -19.682 1.00 42.47 207 GLU A N 1
ATOM 1719 C CA . GLU A 1 207 ? 17.557 39.502 -19.830 1.00 42.47 207 GLU A CA 1
ATOM 1720 C C . GLU A 1 207 ? 18.702 40.507 -19.650 1.00 42.47 207 GLU A C 1
ATOM 1722 O O . GLU A 1 207 ? 18.632 41.424 -18.843 1.00 42.47 207 GLU A O 1
ATOM 1727 N N . THR A 1 208 ? 19.783 40.384 -20.419 1.00 46.78 208 THR A N 1
ATOM 1728 C CA . THR A 1 208 ? 20.632 41.553 -20.703 1.00 46.78 208 THR A CA 1
ATOM 1729 C C . THR A 1 208 ? 21.187 41.460 -22.119 1.00 46.78 208 THR A C 1
ATOM 1731 O O . THR A 1 208 ? 21.971 40.569 -22.426 1.00 46.78 208 THR A O 1
ATOM 1734 N N . ASN A 1 209 ? 20.763 42.416 -22.956 1.00 42.28 209 ASN A N 1
ATOM 1735 C CA . ASN A 1 209 ? 21.326 42.870 -24.242 1.00 42.28 209 ASN A CA 1
ATOM 1736 C C . ASN A 1 209 ? 20.315 42.881 -25.400 1.00 42.28 209 ASN A C 1
ATOM 1738 O O . ASN A 1 209 ? 20.503 42.218 -26.416 1.00 42.28 209 ASN A O 1
ATOM 1742 N N . LEU A 1 210 ? 19.303 43.746 -25.302 1.00 38.28 210 LEU A N 1
ATOM 1743 C C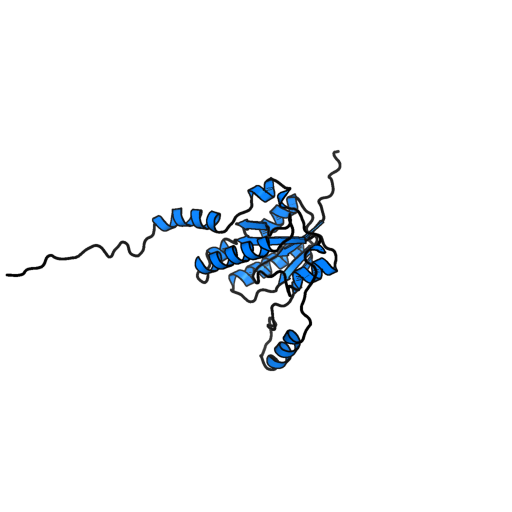A . LEU A 1 210 ? 18.756 44.406 -26.490 1.00 38.28 210 LEU A CA 1
ATOM 1744 C C . LEU A 1 210 ? 19.479 45.751 -26.634 1.00 38.28 210 LEU A C 1
ATOM 1746 O O . LEU A 1 210 ? 19.269 46.671 -25.846 1.00 38.28 210 LEU A O 1
ATOM 1750 N N . ARG A 1 211 ? 20.402 45.837 -27.601 1.00 38.47 211 ARG A N 1
ATOM 1751 C CA . ARG A 1 211 ? 20.985 47.113 -28.041 1.00 38.47 211 ARG A CA 1
ATOM 1752 C C . ARG A 1 211 ? 19.927 47.902 -28.830 1.00 38.47 211 ARG A C 1
ATOM 1754 O O . ARG A 1 211 ? 19.206 47.274 -29.604 1.00 38.47 211 ARG A O 1
ATOM 1761 N N . PRO A 1 212 ? 19.858 49.238 -28.699 1.00 44.53 212 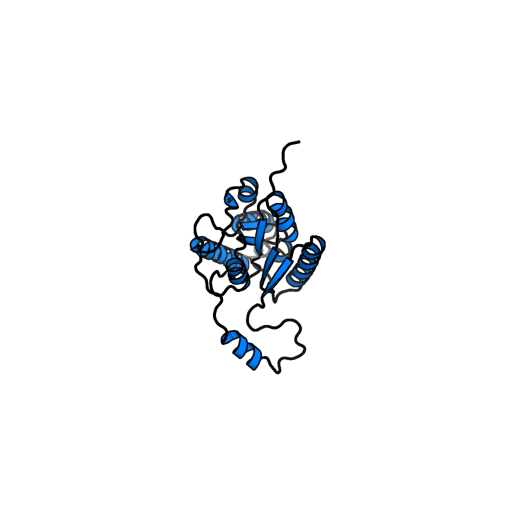PRO A N 1
ATOM 1762 C CA . PRO A 1 212 ? 18.992 50.061 -29.534 1.00 44.53 212 PRO A CA 1
ATOM 1763 C C . PRO A 1 212 ? 19.487 50.073 -30.982 1.00 44.53 212 PRO A C 1
ATOM 1765 O O . PRO A 1 212 ? 20.691 50.133 -31.245 1.00 44.53 212 PRO A O 1
ATOM 1768 N N . GLU A 1 213 ? 18.533 50.025 -31.900 1.00 42.53 213 GLU A N 1
ATOM 1769 C CA . GLU A 1 213 ? 18.706 50.205 -33.336 1.00 42.53 213 GLU A CA 1
ATOM 1770 C C . GLU A 1 213 ? 19.377 51.553 -33.650 1.00 42.53 213 GLU A C 1
ATOM 1772 O O . GLU A 1 213 ? 19.016 52.588 -33.089 1.00 42.53 213 GLU A O 1
ATOM 1777 N N . VAL A 1 214 ? 20.333 51.544 -34.583 1.00 37.12 214 VAL A N 1
ATOM 1778 C CA . VAL A 1 214 ? 20.776 52.748 -35.294 1.00 37.12 214 VAL A CA 1
ATOM 1779 C C . VAL A 1 214 ? 20.238 52.635 -36.714 1.00 37.12 214 VAL A C 1
ATOM 1781 O O . VAL A 1 214 ? 20.748 51.857 -37.519 1.00 37.12 214 VAL A O 1
ATOM 1784 N N . ILE A 1 215 ? 19.185 53.400 -36.999 1.00 39.19 215 ILE A N 1
ATOM 1785 C CA . ILE A 1 215 ? 18.781 53.786 -38.350 1.00 39.19 215 ILE A CA 1
ATOM 1786 C C . ILE A 1 215 ? 19.053 55.287 -38.467 1.00 39.19 215 ILE A C 1
ATOM 1788 O O . ILE A 1 215 ? 18.325 56.079 -37.869 1.00 39.19 215 ILE A O 1
ATOM 1792 N N . ALA A 1 216 ? 20.122 55.618 -39.200 1.00 41.31 216 ALA A N 1
ATOM 1793 C CA . ALA A 1 216 ? 20.411 56.824 -39.997 1.00 41.31 216 ALA A CA 1
ATOM 1794 C C . ALA A 1 216 ? 21.931 57.018 -40.095 1.00 41.31 216 ALA A C 1
ATOM 1796 O O . ALA A 1 216 ? 22.573 57.215 -39.039 1.00 41.31 216 ALA A O 1
#

Nearest PDB structures (foldseek):
  6kx8-assembly2_B  TM=7.671E-01  e=7.013E-07  Mus musculus
  6fn3-assembly1_A  TM=7.537E-01  e=9.072E-07  Chlamydomonas reinhardtii
  4i6j-assembly1_A  TM=7.266E-01  e=9.072E-07  Mus musculus
  4u63-assembly1_A  TM=7.170E-01  e=2.540E-06  Agrobacterium fabrum str. C58
  7d0m-assembly1_A  TM=7.399E-01  e=4.251E-06  Mus musculus

pLDDT: mean 87.41, std 18.18, range [36.47, 98.81]

Radius of gyration: 22.18 Å; Cα contacts (8 Å, |Δi|>4): 254; chains: 1; bounding box: 39×76×76 Å

Foldseek 3Di:
DPPPPAFAEAEEAEPPDDLDPWLFVLQLVCLVVLGAYAYEYEQAPLVCPDPVDDPVNQVVVLVSQVVSQVVADPPFHYFYFHHQVLVVVVVVVVRHHHQEYEYEDDPDDPSVVVSVVVVVVSCVVVVHYYHYDYDQLDDPPDPDCPCSVVSNVVRVPDDGSDDDSVSHNYDSCCVPVVSVVRGDGVVNVVVVVVVVCVVDDVPPPPPDDDDDDDDD

Sequence (216 aa):
MVPDNPKPSITIIWFKRDFRLRDHEPLFRAVEAKENILPLFCWEPSLIEDPHMDVRHWRFVQQSIDDINNQLPAPARILTLHCEVIDAFKFIARYYTISAVRSYQEIGLKVTHNRDVEVANYLNNRNIALKESQFGAVIRGLPHRARWQSNWEHHFTTSTYDFDINSANWVAWTQHAAINDAEKNFDDIAGDRASISRQFDPYSVYETNLRPEVIA

Solvent-accessible surface area (backbone atoms only — not comparable to full-atom values): 12926 Å² total; per-residue (Å²): 132,82,81,79,73,80,51,57,65,30,29,36,39,46,52,88,64,81,83,59,83,64,59,24,56,42,59,39,58,34,41,75,67,68,36,34,36,38,43,35,37,54,55,28,59,76,56,71,69,32,89,92,50,50,74,68,59,52,52,53,50,46,54,39,51,52,55,49,38,74,69,41,63,85,74,33,53,69,46,30,33,76,36,48,62,68,56,50,50,58,58,49,49,74,66,32,36,65,58,29,40,25,20,63,52,81,92,72,54,72,69,58,49,52,49,52,53,53,47,52,52,56,29,54,80,67,73,26,47,77,48,71,35,77,48,77,62,59,70,87,89,63,95,69,69,89,56,45,67,64,45,34,53,53,53,75,67,51,81,75,34,65,76,65,80,84,76,42,46,61,43,55,59,70,77,39,61,75,56,47,73,52,50,46,61,63,66,70,56,48,54,61,46,58,70,57,50,75,79,63,64,92,70,75,79,74,86,76,84,84,76,82,85,86,88,130

Mean predicted aligned error: 8.36 Å

InterPro domains:
  IPR002081 Cryptochrome/DNA photolyase class 1 [PTHR11455] (11-131)
  IPR006050 DNA photolyase, N-terminal [PF00875] (11-133)
  IPR006050 DNA photolyase, N-terminal [PS51645] (9-138)
  IPR014729 Rossmann-like alp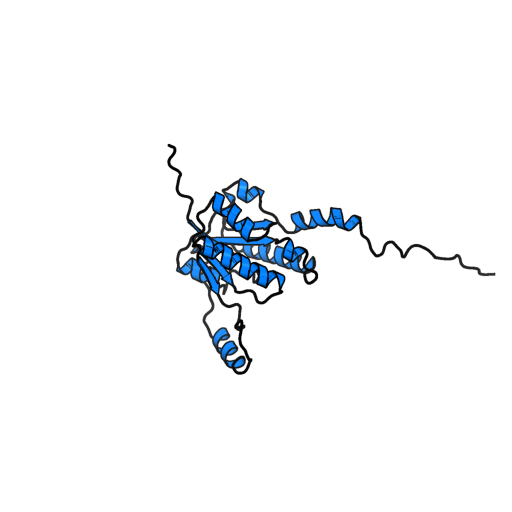ha/beta/alpha sandwich fold [G3DSA:3.40.50.620] (2-177)
  IPR036155 Cryptochrome/photolyase, N-terminal domain superfamily [SSF52425] (10-186)